Protein AF-A0A5B9DCB4-F1 (afdb_monomer)

Nearest PDB structures (foldseek):
  3cue-assembly4_U  TM=6.816E-01  e=1.653E-04  unclassified
  8glv-assembly1_BR  TM=5.368E-01  e=1.792E-02  Chlamydomonas reinhardtii
  7t3b-assembly1_C  TM=5.141E-01  e=1.904E-02  Homo sapiens
  7t3c-assembly1_C  TM=5.288E-01  e=3.719E-02  Homo sapiens
  4fuw-assembly1_A  TM=2.880E-01  e=2.263E-03  Saccharomyces cerevisiae S288C

Mean predicted aligned error: 11.58 Å

Structure (mmCIF, N/CA/C/O backbone):
data_AF-A0A5B9DCB4-F1
#
_entry.id   AF-A0A5B9DCB4-F1
#
loop_
_atom_site.group_PDB
_atom_site.id
_atom_site.type_symbol
_atom_site.label_atom_id
_atom_site.label_alt_id
_atom_site.label_comp_id
_atom_site.label_asym_id
_atom_site.label_entity_id
_atom_site.label_seq_id
_atom_site.pdbx_PDB_ins_code
_atom_site.Cartn_x
_atom_site.Cartn_y
_atom_site.Cartn_z
_atom_site.occupancy
_atom_site.B_iso_or_equiv
_atom_site.auth_seq_id
_atom_site.auth_comp_id
_atom_site.auth_asym_id
_atom_site.auth_atom_id
_atom_site.pdbx_PDB_model_num
ATOM 1 N N . MET A 1 1 ? -3.573 -10.395 36.302 1.00 51.88 1 MET A N 1
ATOM 2 C CA . MET A 1 1 ? -3.200 -8.964 36.377 1.00 51.88 1 MET A CA 1
ATOM 3 C C . MET A 1 1 ? -2.099 -8.582 35.374 1.00 51.88 1 MET A C 1
ATOM 5 O O . MET A 1 1 ? -2.406 -7.830 34.464 1.00 51.88 1 MET A O 1
ATOM 9 N N . ARG A 1 2 ? -0.884 -9.169 35.404 1.00 45.84 2 ARG A N 1
ATOM 10 C CA . ARG A 1 2 ? 0.190 -8.905 34.402 1.00 45.84 2 ARG A CA 1
ATOM 11 C C . ARG A 1 2 ? -0.219 -9.081 32.925 1.00 45.84 2 ARG A C 1
ATOM 13 O O . ARG A 1 2 ? 0.154 -8.262 32.100 1.00 45.84 2 ARG A O 1
ATOM 20 N N . LYS A 1 3 ? -1.011 -10.111 32.593 1.00 43.78 3 LYS A N 1
ATOM 21 C CA . LYS A 1 3 ? -1.509 -10.370 31.222 1.00 43.78 3 LYS A CA 1
ATOM 22 C C . LYS A 1 3 ? -2.483 -9.299 30.703 1.00 43.78 3 LYS A C 1
ATOM 24 O O . LYS A 1 3 ? -2.527 -9.065 29.504 1.00 43.78 3 LYS A O 1
ATOM 29 N N . ALA A 1 4 ? -3.252 -8.673 31.597 1.00 46.62 4 ALA A N 1
ATOM 30 C CA . ALA A 1 4 ? -4.198 -7.617 31.242 1.00 46.62 4 ALA A CA 1
ATOM 31 C C . ALA A 1 4 ? -3.454 -6.305 30.962 1.00 46.62 4 ALA A C 1
ATOM 33 O O . ALA A 1 4 ? -3.660 -5.722 29.912 1.00 46.62 4 ALA A O 1
ATOM 34 N N . ILE A 1 5 ? -2.489 -5.951 31.819 1.00 47.03 5 ILE A N 1
ATOM 35 C CA . ILE A 1 5 ? -1.619 -4.776 31.649 1.00 47.03 5 ILE A CA 1
ATOM 36 C C . ILE A 1 5 ? -0.765 -4.893 30.373 1.00 47.03 5 ILE A C 1
ATOM 38 O O . ILE A 1 5 ? -0.637 -3.932 29.627 1.00 47.03 5 ILE A O 1
ATOM 42 N N . LEU A 1 6 ? -0.221 -6.081 30.074 1.00 47.03 6 LEU A N 1
ATOM 43 C CA . LEU A 1 6 ? 0.500 -6.333 28.817 1.00 47.03 6 LEU A CA 1
ATOM 44 C C . LEU A 1 6 ? -0.401 -6.188 27.585 1.00 47.03 6 LEU A C 1
ATOM 46 O O . LEU A 1 6 ? 0.034 -5.608 26.598 1.00 47.03 6 LEU A O 1
ATOM 50 N N . ARG A 1 7 ? -1.649 -6.676 27.641 1.00 43.50 7 ARG A N 1
ATOM 51 C CA . ARG A 1 7 ? -2.623 -6.462 26.561 1.00 43.50 7 ARG A CA 1
ATOM 52 C C . ARG A 1 7 ? -2.954 -4.985 26.389 1.00 43.50 7 ARG A C 1
ATOM 54 O O . ARG A 1 7 ? -2.928 -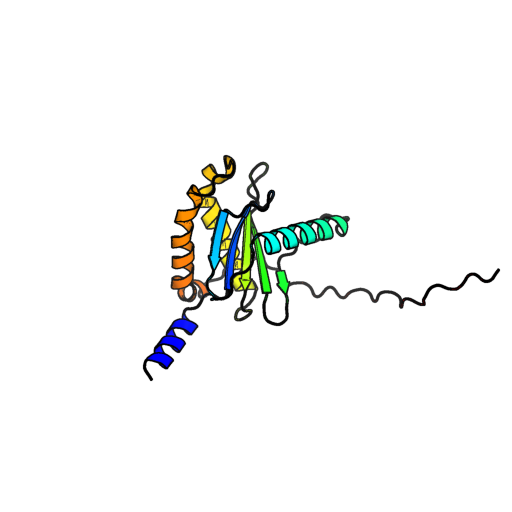4.525 25.262 1.00 43.50 7 ARG A O 1
ATOM 61 N N . GLU A 1 8 ? -3.178 -4.258 27.480 1.00 43.06 8 GLU A N 1
ATOM 62 C CA . GLU A 1 8 ? -3.496 -2.824 27.472 1.00 43.06 8 GLU A CA 1
ATOM 63 C C . GLU A 1 8 ? -2.356 -1.967 26.896 1.00 43.06 8 GLU A C 1
ATOM 65 O O . GLU A 1 8 ? -2.591 -1.056 26.104 1.00 43.06 8 GLU A O 1
ATOM 70 N N . ILE A 1 9 ? -1.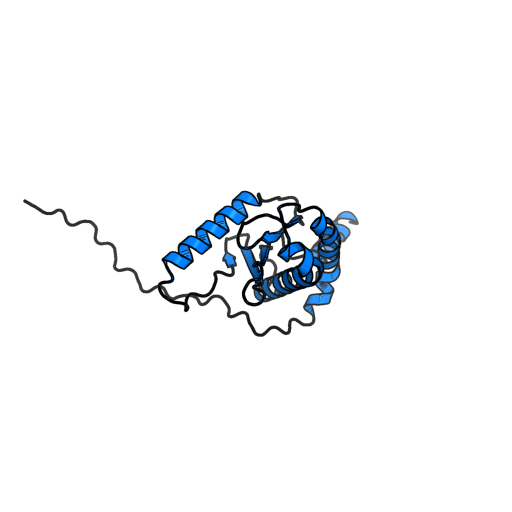104 -2.286 27.246 1.00 49.44 9 ILE A N 1
ATOM 71 C CA . ILE A 1 9 ? 0.091 -1.607 26.723 1.00 49.44 9 ILE A CA 1
ATOM 72 C C . ILE A 1 9 ? 0.317 -1.948 25.241 1.00 49.44 9 ILE A C 1
ATOM 74 O O . ILE A 1 9 ? 0.673 -1.064 24.464 1.00 49.44 9 ILE A O 1
ATOM 78 N N . LEU A 1 10 ? 0.071 -3.197 24.826 1.00 48.91 10 LEU A N 1
ATOM 79 C CA . LEU A 1 10 ? 0.171 -3.609 23.421 1.00 48.91 10 LEU A CA 1
ATOM 80 C C . LEU A 1 10 ? -0.937 -2.996 22.552 1.00 48.91 10 LEU A C 1
ATOM 82 O O . LEU A 1 10 ? -0.654 -2.580 21.433 1.00 48.91 10 LEU A O 1
ATOM 86 N N . THR A 1 11 ? -2.166 -2.873 23.064 1.00 50.28 11 THR A N 1
ATOM 87 C CA . THR A 1 11 ? -3.260 -2.187 22.355 1.00 50.28 11 THR A CA 1
ATOM 88 C C . THR A 1 11 ? -2.995 -0.696 22.200 1.00 50.28 11 THR A C 1
ATOM 90 O O . THR A 1 11 ? -3.348 -0.119 21.180 1.00 50.28 11 THR A O 1
ATOM 93 N N . LYS A 1 12 ? -2.312 -0.069 23.166 1.00 49.69 12 LYS A N 1
ATOM 94 C CA . LYS A 1 12 ? -1.994 1.362 23.098 1.00 49.69 12 LYS A CA 1
ATOM 95 C C . LYS A 1 12 ? -0.896 1.692 22.081 1.00 49.69 12 LYS A C 1
ATOM 97 O O . LYS A 1 12 ? -0.799 2.842 21.687 1.00 49.69 12 LYS A O 1
ATOM 102 N N . ASN A 1 13 ? -0.099 0.708 21.652 1.00 57.91 13 ASN A N 1
ATOM 103 C CA . ASN A 1 13 ? 0.968 0.840 20.648 1.00 57.91 13 ASN A CA 1
ATOM 104 C C . ASN A 1 13 ? 0.627 0.133 19.324 1.00 57.91 13 ASN A C 1
ATOM 106 O O . ASN A 1 13 ? 1.526 -0.205 18.555 1.00 57.91 13 ASN A O 1
ATOM 110 N N . SER A 1 14 ? -0.649 -0.165 19.069 1.00 73.69 14 SER A N 1
ATOM 111 C CA . SER A 1 14 ? -1.032 -0.885 17.858 1.00 73.69 14 SER A CA 1
ATOM 112 C C . SER A 1 14 ? -1.338 0.090 16.727 1.00 73.69 14 SER A C 1
ATOM 114 O O . SER A 1 14 ? -2.190 0.959 16.871 1.00 73.69 14 SER A O 1
ATOM 116 N N . ILE A 1 15 ? -0.663 -0.093 15.597 1.00 87.75 15 ILE A N 1
ATOM 117 C CA . ILE A 1 15 ? -0.962 0.572 14.327 1.00 87.75 15 ILE A CA 1
ATOM 118 C C . ILE A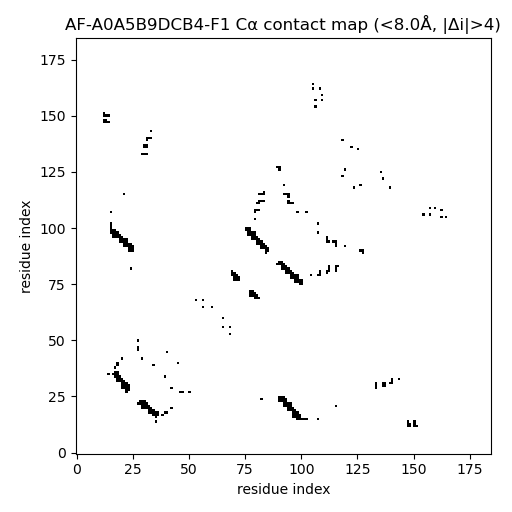 1 15 ? -2.451 0.369 13.939 1.00 87.75 15 ILE A C 1
ATOM 120 O O . ILE A 1 15 ? -3.002 -0.711 14.215 1.00 87.75 15 ILE A O 1
ATOM 124 N N . PRO A 1 16 ? -3.123 1.341 13.285 1.00 89.31 16 PRO A N 1
ATOM 125 C CA . PRO A 1 16 ? -4.562 1.260 12.984 1.00 89.31 16 PRO A CA 1
ATOM 126 C C . PRO A 1 16 ? -4.920 0.301 11.850 1.00 89.31 16 PRO A C 1
ATOM 128 O O . PRO A 1 16 ? -6.085 0.159 11.487 1.00 89.31 16 PRO A O 1
ATOM 131 N N . PHE A 1 17 ? -3.934 -0.389 11.289 1.00 92.31 17 PHE A N 1
ATOM 132 C CA . PHE A 1 17 ? -4.128 -1.311 10.184 1.00 92.31 17 PHE A CA 1
ATOM 133 C C . PHE A 1 17 ? -4.117 -2.765 10.664 1.00 92.31 17 PHE A C 1
ATOM 135 O O . PHE A 1 17 ? -3.344 -3.155 11.539 1.00 92.31 17 PHE A O 1
ATOM 142 N N . HIS A 1 18 ? -4.987 -3.575 10.073 1.00 92.06 18 HIS A N 1
ATOM 143 C CA . HIS A 1 18 ? -4.892 -5.029 10.031 1.00 92.06 18 HIS A CA 1
ATOM 144 C C . HIS A 1 18 ? -3.734 -5.476 9.146 1.00 92.06 18 HIS A C 1
ATOM 146 O O . HIS A 1 18 ? -2.987 -6.378 9.522 1.00 92.06 18 HIS A O 1
ATOM 152 N N . SER A 1 19 ? -3.568 -4.832 7.992 1.00 92.75 19 SER A N 1
ATOM 153 C CA . SER A 1 19 ? -2.491 -5.123 7.054 1.00 92.75 19 SER A CA 1
ATOM 154 C C . SER A 1 19 ? -2.185 -3.937 6.144 1.00 92.75 19 SER A C 1
ATOM 156 O O . SER A 1 19 ? -3.036 -3.072 5.930 1.00 92.75 19 SER A O 1
ATOM 158 N N . ILE A 1 20 ? -0.952 -3.897 5.639 1.00 94.25 20 ILE A N 1
ATOM 159 C CA . ILE A 1 20 ? -0.478 -2.938 4.637 1.00 94.25 20 ILE A CA 1
ATOM 160 C C . ILE A 1 20 ? 0.173 -3.710 3.490 1.00 94.25 20 ILE A C 1
ATOM 162 O O . ILE A 1 20 ? 0.942 -4.640 3.737 1.00 94.25 20 ILE A O 1
ATOM 166 N N . TYR A 1 21 ? -0.102 -3.297 2.255 1.00 94.12 21 TYR A N 1
ATOM 167 C CA . TYR A 1 21 ? 0.442 -3.867 1.025 1.00 94.12 21 TYR A CA 1
ATOM 168 C C . TYR A 1 21 ? 1.033 -2.758 0.157 1.00 94.12 21 TYR A C 1
ATOM 170 O O . TYR A 1 21 ? 0.389 -1.735 -0.069 1.00 94.12 21 TYR A O 1
ATOM 178 N N . LEU A 1 22 ? 2.235 -2.983 -0.364 1.00 94.31 22 LEU A N 1
ATOM 179 C CA . LEU A 1 22 ? 2.869 -2.167 -1.394 1.00 94.31 22 LEU A CA 1
ATOM 180 C C . LEU A 1 22 ? 2.865 -2.949 -2.700 1.00 94.31 22 LEU A C 1
ATOM 182 O O . LEU A 1 22 ? 3.357 -4.076 -2.768 1.00 94.31 22 LEU A O 1
ATOM 186 N N . ILE A 1 23 ? 2.263 -2.349 -3.718 1.00 92.62 23 ILE A N 1
ATOM 187 C CA . ILE A 1 23 ? 1.858 -3.022 -4.944 1.00 92.62 23 ILE A CA 1
ATOM 188 C C . ILE A 1 23 ? 2.280 -2.160 -6.139 1.00 92.62 23 ILE A C 1
ATOM 190 O O . ILE A 1 23 ? 2.200 -0.928 -6.107 1.00 92.62 23 ILE A O 1
ATOM 194 N N . ASP A 1 24 ? 2.701 -2.818 -7.212 1.00 89.69 24 ASP A N 1
ATOM 195 C CA . ASP A 1 24 ? 2.859 -2.220 -8.531 1.00 89.69 24 ASP A CA 1
ATOM 196 C C . ASP A 1 24 ? 1.500 -1.706 -9.037 1.00 89.69 24 ASP A C 1
ATOM 198 O O . ASP A 1 24 ? 0.562 -2.478 -9.261 1.00 89.69 24 ASP A O 1
ATOM 202 N N . GLY A 1 25 ? 1.382 -0.391 -9.212 1.00 84.19 25 GLY A N 1
ATOM 203 C CA . GLY A 1 25 ? 0.118 0.271 -9.525 1.00 84.19 25 GLY A CA 1
ATOM 204 C C . GLY A 1 25 ? -0.431 -0.007 -10.927 1.00 84.19 25 GLY A C 1
ATOM 205 O O . GLY A 1 25 ? -1.560 0.404 -11.193 1.00 84.19 25 GLY A O 1
ATOM 206 N N . GLU A 1 26 ? 0.333 -0.668 -11.803 1.00 83.56 26 GLU A N 1
ATOM 207 C CA . GLU A 1 26 ? -0.062 -1.025 -13.174 1.00 83.56 26 GLU A CA 1
ATOM 208 C C . GLU A 1 26 ? -0.369 -2.525 -13.284 1.00 83.56 26 GLU A C 1
ATOM 210 O O . GLU A 1 26 ? -1.425 -2.951 -13.762 1.00 83.56 26 GLU A O 1
ATOM 215 N N . THR A 1 27 ? 0.560 -3.356 -12.813 1.00 85.69 27 THR A N 1
ATOM 216 C CA . THR A 1 27 ? 0.486 -4.814 -12.953 1.00 85.69 27 THR A CA 1
ATOM 217 C C . THR A 1 27 ? -0.255 -5.479 -11.800 1.00 85.69 27 THR A C 1
ATOM 219 O O . THR A 1 27 ? -0.782 -6.580 -11.980 1.00 85.69 27 THR A O 1
ATOM 222 N N . GLY A 1 28 ? -0.377 -4.819 -10.646 1.00 86.12 28 GLY A N 1
ATOM 223 C CA . GLY A 1 28 ? -0.952 -5.394 -9.429 1.00 86.12 28 GLY A CA 1
ATOM 224 C C . GLY A 1 28 ? -0.032 -6.392 -8.723 1.00 86.12 28 GLY A C 1
ATOM 225 O O . GLY A 1 28 ? -0.495 -7.102 -7.836 1.00 86.12 28 GLY A O 1
ATOM 226 N N . VAL A 1 29 ? 1.243 -6.483 -9.114 1.00 89.88 29 VAL A N 1
ATOM 227 C CA . VAL A 1 29 ? 2.223 -7.342 -8.439 1.00 89.88 29 VAL A CA 1
ATOM 228 C C . VAL A 1 29 ? 2.513 -6.791 -7.047 1.00 89.88 29 VAL A C 1
ATOM 230 O O . VAL A 1 29 ? 2.833 -5.617 -6.889 1.00 89.88 29 VAL A O 1
ATOM 233 N N . GLU A 1 30 ? 2.418 -7.645 -6.034 1.00 92.31 30 GLU A N 1
ATOM 234 C CA . GLU A 1 30 ? 2.820 -7.312 -4.671 1.00 92.31 30 GLU A CA 1
ATOM 235 C C . GLU A 1 30 ? 4.347 -7.215 -4.571 1.00 92.31 30 GLU A C 1
ATOM 237 O O . GLU A 1 30 ? 5.059 -8.151 -4.931 1.00 92.31 30 GLU A O 1
ATOM 242 N N . TYR A 1 31 ? 4.856 -6.100 -4.049 1.00 93.88 31 TYR A N 1
ATOM 243 C CA . TYR A 1 31 ? 6.274 -5.952 -3.723 1.00 93.88 31 TYR A CA 1
ATOM 244 C C . TYR A 1 31 ? 6.576 -6.408 -2.297 1.00 93.88 31 TYR A C 1
ATOM 246 O O . TYR A 1 31 ? 7.537 -7.141 -2.068 1.00 93.88 31 TYR A O 1
ATOM 254 N N . VAL A 1 32 ? 5.769 -5.958 -1.333 1.00 94.44 32 VAL A N 1
ATOM 255 C CA . VAL A 1 32 ? 5.906 -6.308 0.084 1.00 94.44 32 VAL A CA 1
ATOM 256 C C . VAL A 1 32 ? 4.586 -6.072 0.812 1.00 94.44 32 VAL A C 1
ATOM 258 O O . VAL A 1 32 ? 3.843 -5.144 0.488 1.00 94.44 32 VAL A O 1
ATOM 261 N N . SER A 1 33 ? 4.314 -6.869 1.840 1.00 92.94 33 SER A N 1
ATOM 262 C CA . SER A 1 33 ? 3.206 -6.631 2.760 1.00 92.94 33 SER A CA 1
ATOM 263 C C . SER A 1 33 ? 3.558 -6.948 4.202 1.00 92.94 33 SER A C 1
A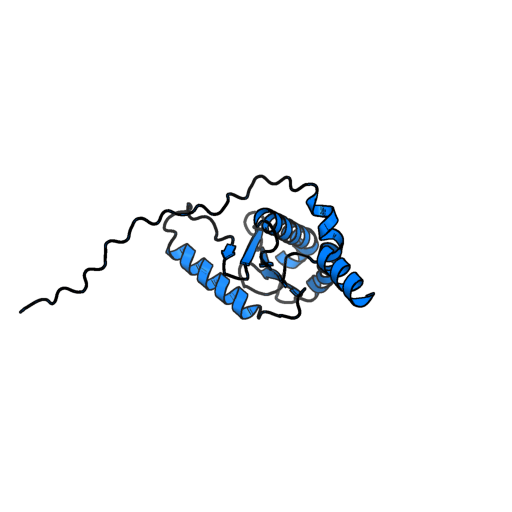TOM 265 O O . SER A 1 33 ? 4.544 -7.622 4.516 1.00 92.94 33 SER A O 1
ATOM 267 N N . LYS A 1 34 ? 2.723 -6.431 5.101 1.00 92.00 34 LYS A N 1
ATOM 268 C CA . LYS A 1 34 ? 2.775 -6.711 6.529 1.00 92.00 34 LYS A CA 1
ATOM 269 C C . LYS A 1 34 ? 1.364 -6.925 7.046 1.00 92.00 34 LYS A C 1
ATOM 271 O O . LYS A 1 34 ? 0.514 -6.050 6.921 1.00 92.00 34 LYS A O 1
ATOM 276 N N . ASN A 1 35 ? 1.144 -8.073 7.680 1.00 91.44 35 ASN A N 1
ATOM 277 C CA . ASN A 1 35 ? -0.050 -8.337 8.473 1.00 91.44 35 ASN A CA 1
ATOM 278 C C . ASN A 1 35 ? 0.258 -8.015 9.943 1.00 91.44 35 ASN A C 1
ATOM 280 O O . ASN A 1 35 ? 1.209 -8.546 10.518 1.00 91.44 35 AS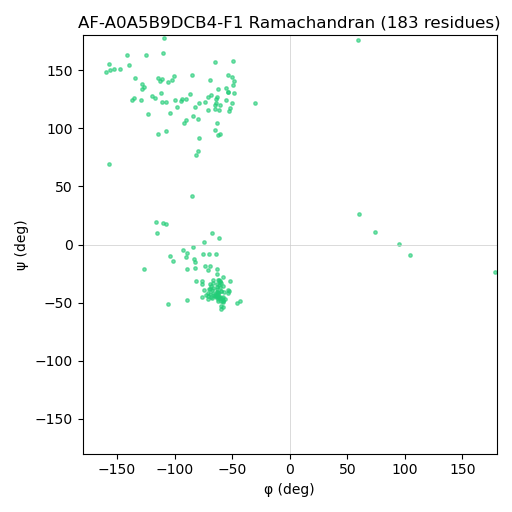N A O 1
ATOM 284 N N . TYR A 1 36 ? -0.536 -7.125 10.531 1.00 88.50 36 TYR A N 1
ATOM 285 C CA . TYR A 1 36 ? -0.462 -6.705 11.933 1.00 88.50 36 TYR A CA 1
ATOM 286 C C . TYR A 1 36 ? -1.530 -7.378 12.805 1.00 88.50 36 TYR A C 1
ATOM 288 O O . TYR A 1 36 ? -1.443 -7.334 14.033 1.00 88.50 36 TYR A O 1
ATOM 296 N N . SER A 1 37 ? -2.542 -7.992 12.186 1.00 84.81 37 SER A N 1
ATOM 297 C CA . SER A 1 37 ? -3.538 -8.834 12.852 1.00 84.81 37 SER A CA 1
ATOM 298 C C . SER A 1 37 ? -3.386 -10.309 12.486 1.00 84.81 37 SER A C 1
ATOM 300 O O . SER A 1 37 ? -2.758 -10.645 11.488 1.00 84.81 37 SER A O 1
ATOM 302 N N . GLU A 1 38 ? -4.020 -11.185 13.271 1.00 77.31 38 GLU A N 1
ATOM 303 C CA . GLU A 1 38 ? -4.111 -12.626 12.973 1.00 77.31 38 GLU A CA 1
ATOM 304 C C . GLU A 1 38 ? -4.877 -12.904 11.668 1.00 77.31 38 GLU A C 1
ATOM 306 O O . GLU A 1 38 ? -4.638 -13.912 11.005 1.00 77.31 38 GLU A O 1
ATOM 311 N N . ASN A 1 39 ? -5.759 -11.983 11.267 1.00 73.06 39 ASN A N 1
ATOM 312 C CA . ASN A 1 39 ? -6.443 -12.042 9.984 1.00 73.06 39 ASN A CA 1
ATOM 313 C C . ASN A 1 39 ? -5.467 -11.671 8.865 1.00 73.06 39 ASN A C 1
ATOM 315 O O . ASN A 1 39 ? -4.913 -10.569 8.863 1.00 73.06 39 ASN A O 1
ATOM 319 N N . SER A 1 40 ? -5.299 -12.585 7.911 1.00 72.38 40 SER A N 1
ATOM 320 C CA . SER A 1 40 ? -4.616 -12.328 6.646 1.00 72.38 40 SER A CA 1
ATOM 321 C C . SER A 1 40 ? -5.651 -12.232 5.531 1.00 72.38 40 SER A C 1
ATOM 323 O O . SER A 1 40 ? -6.626 -12.984 5.505 1.00 72.38 40 SER A O 1
ATOM 325 N N . TYR A 1 41 ? -5.444 -11.282 4.625 1.00 80.12 41 TYR A N 1
ATOM 326 C CA . TYR A 1 41 ? -6.291 -11.089 3.454 1.00 80.12 41 TYR A CA 1
ATOM 327 C C . TYR A 1 41 ? -5.492 -11.427 2.194 1.00 80.12 41 TYR A C 1
ATOM 329 O O . TYR A 1 41 ? -4.303 -11.111 2.114 1.00 80.12 41 TYR A O 1
ATOM 337 N N . ASP A 1 42 ? -6.144 -12.073 1.226 1.00 82.19 42 ASP A N 1
ATOM 338 C CA . ASP A 1 42 ? -5.520 -12.477 -0.035 1.00 82.19 42 ASP A CA 1
ATOM 339 C C . ASP A 1 42 ? -5.245 -11.250 -0.916 1.00 82.19 42 ASP A C 1
ATOM 341 O O . ASP A 1 42 ? -6.164 -10.562 -1.372 1.00 82.19 42 ASP A O 1
ATOM 345 N N . VAL A 1 43 ? -3.964 -10.993 -1.176 1.00 78.94 43 VAL A N 1
ATOM 346 C CA . VAL A 1 43 ? -3.506 -9.870 -1.999 1.00 78.94 43 VAL A CA 1
ATOM 347 C C . VAL A 1 43 ? -4.048 -9.929 -3.430 1.00 78.94 43 VAL A C 1
ATOM 349 O O . VAL A 1 43 ? -4.327 -8.885 -4.019 1.00 78.94 43 VAL A O 1
ATOM 352 N N . ASN A 1 44 ? -4.284 -11.122 -3.989 1.00 83.75 44 ASN A N 1
ATOM 353 C CA . ASN A 1 44 ? -4.850 -11.276 -5.332 1.00 83.75 44 ASN A CA 1
ATOM 354 C C . ASN A 1 44 ? -6.313 -10.821 -5.378 1.00 83.75 44 ASN A C 1
ATOM 356 O O . ASN A 1 44 ? -6.757 -10.222 -6.357 1.00 83.75 44 ASN A O 1
ATOM 360 N N . VAL A 1 45 ? -7.064 -11.064 -4.298 1.00 85.50 45 VAL A N 1
ATOM 361 C CA . VAL A 1 45 ? -8.448 -10.586 -4.167 1.00 85.50 45 VAL A CA 1
ATOM 362 C C . VAL A 1 45 ? -8.467 -9.067 -4.032 1.00 85.50 45 VAL A C 1
ATOM 364 O O . VAL A 1 45 ? -9.244 -8.401 -4.714 1.00 85.50 45 VAL A O 1
ATOM 367 N N . ILE A 1 46 ? -7.582 -8.514 -3.200 1.00 80.62 46 ILE A N 1
ATOM 368 C CA . ILE A 1 46 ? -7.453 -7.067 -2.988 1.00 80.62 46 ILE A CA 1
ATOM 369 C C . ILE A 1 46 ? -7.104 -6.361 -4.304 1.00 80.62 46 ILE A C 1
ATOM 371 O O . ILE A 1 46 ? -7.809 -5.449 -4.734 1.00 80.62 46 ILE A O 1
ATOM 375 N N . THR A 1 47 ? -6.049 -6.810 -4.982 1.00 78.44 47 THR A N 1
ATOM 376 C CA . THR A 1 47 ? -5.601 -6.251 -6.268 1.00 78.44 47 THR A CA 1
ATOM 377 C C . THR A 1 47 ? -6.655 -6.408 -7.362 1.00 78.44 47 THR A C 1
ATOM 379 O O . THR A 1 47 ? -6.905 -5.460 -8.108 1.00 78.44 47 THR A O 1
ATOM 382 N N . GLY A 1 48 ? -7.321 -7.565 -7.438 1.00 83.25 48 GLY A N 1
ATOM 383 C CA . GLY A 1 48 ? -8.421 -7.809 -8.369 1.00 83.25 48 GLY A CA 1
ATOM 384 C C . GLY A 1 48 ? -9.603 -6.865 -8.140 1.00 83.25 48 GLY A C 1
ATOM 385 O O . GLY A 1 48 ? -10.104 -6.265 -9.093 1.00 83.25 48 GLY A O 1
ATOM 386 N N . MET A 1 49 ? -9.999 -6.669 -6.879 1.00 84.75 49 MET A N 1
ATOM 387 C CA . MET A 1 49 ? -11.023 -5.695 -6.494 1.00 84.75 49 MET A CA 1
ATOM 388 C C . MET A 1 49 ? -10.624 -4.280 -6.928 1.00 84.75 49 MET A C 1
ATOM 390 O O . MET A 1 49 ? -11.436 -3.583 -7.534 1.00 84.75 49 MET A O 1
ATOM 394 N N . PHE A 1 50 ? -9.380 -3.863 -6.679 1.00 76.62 50 PHE A N 1
ATOM 395 C CA . PHE A 1 50 ? -8.910 -2.534 -7.075 1.00 76.62 50 PHE A CA 1
ATOM 396 C C . PHE A 1 50 ? -8.923 -2.320 -8.578 1.00 76.62 50 PHE A C 1
ATOM 398 O O . PHE A 1 50 ? -9.445 -1.307 -9.032 1.00 76.62 50 PHE A O 1
ATOM 405 N N . LYS A 1 51 ? -8.416 -3.279 -9.357 1.00 78.31 51 LYS A N 1
ATOM 406 C CA . LYS A 1 51 ? -8.456 -3.187 -10.820 1.00 78.31 51 LYS A CA 1
ATOM 407 C C . LYS A 1 51 ? -9.888 -3.089 -11.336 1.00 78.31 51 LYS A C 1
ATOM 409 O O . LYS A 1 51 ? -10.155 -2.307 -12.248 1.00 78.31 51 LYS A O 1
ATOM 414 N N . ALA A 1 52 ? -10.813 -3.849 -10.749 1.00 82.19 52 ALA A N 1
ATOM 415 C CA . ALA A 1 52 ? -12.225 -3.779 -11.107 1.00 82.19 52 ALA A CA 1
ATOM 416 C C . ALA A 1 52 ? -12.837 -2.411 -10.762 1.00 82.19 52 ALA A C 1
ATOM 418 O O . ALA A 1 52 ? -13.526 -1.832 -11.600 1.00 82.19 52 ALA A O 1
ATOM 419 N N . LEU A 1 53 ? -12.550 -1.871 -9.573 1.00 77.62 53 LEU A N 1
ATOM 420 C CA . LEU A 1 53 ? -13.016 -0.550 -9.141 1.00 77.62 53 LEU A CA 1
ATOM 421 C C . LEU A 1 53 ? -12.437 0.578 -9.999 1.00 77.62 53 LEU A C 1
ATOM 423 O O . LEU A 1 53 ? -13.178 1.450 -10.436 1.00 77.62 53 LEU A O 1
ATOM 427 N N . GLU A 1 54 ? -11.140 0.545 -10.287 1.00 74.19 54 GLU A N 1
ATOM 428 C CA . GLU A 1 54 ? -10.478 1.521 -11.152 1.00 74.19 54 GLU A CA 1
ATOM 429 C C . GLU A 1 54 ? -11.044 1.472 -12.572 1.00 74.19 54 GLU A C 1
ATOM 431 O O . GLU A 1 54 ? -11.404 2.504 -13.135 1.00 74.19 54 GLU A O 1
ATOM 436 N N . THR A 1 55 ? -11.220 0.268 -13.122 1.00 76.81 55 THR A N 1
ATOM 437 C CA . THR A 1 55 ? -11.873 0.082 -14.421 1.00 76.81 55 THR A CA 1
ATOM 438 C C . THR A 1 55 ? -13.278 0.669 -14.397 1.00 76.81 55 THR A C 1
ATOM 440 O O . THR A 1 55 ? -13.629 1.445 -15.281 1.00 76.81 55 THR A O 1
ATOM 443 N N . PHE A 1 56 ? -14.073 0.343 -13.380 1.00 75.62 56 PHE A N 1
ATOM 444 C CA . PHE A 1 56 ? -15.430 0.854 -13.229 1.00 75.62 56 PHE A CA 1
ATOM 445 C C . PHE A 1 56 ? -15.468 2.385 -13.169 1.00 75.62 56 PHE A C 1
ATOM 447 O O . PHE A 1 56 ? -16.256 3.008 -13.876 1.00 75.62 56 PHE A O 1
ATOM 454 N N . ILE A 1 57 ? -14.579 3.003 -12.394 1.00 70.06 57 ILE A N 1
ATOM 455 C CA . ILE A 1 57 ? -14.500 4.461 -12.271 1.00 70.06 57 ILE A CA 1
ATOM 456 C C . ILE A 1 57 ? -14.084 5.094 -13.580 1.00 70.06 57 ILE A C 1
ATOM 458 O O . ILE A 1 57 ? -14.728 6.047 -13.990 1.00 70.06 57 ILE A O 1
ATOM 462 N N . ASN A 1 58 ? -13.095 4.540 -14.276 1.00 69.00 58 ASN A N 1
ATOM 463 C CA . ASN A 1 58 ? -12.689 5.034 -15.589 1.00 69.00 58 ASN A CA 1
ATOM 464 C C . ASN A 1 58 ? -13.829 4.940 -16.619 1.00 69.00 58 ASN A C 1
ATOM 466 O O . ASN A 1 58 ? -13.918 5.779 -17.508 1.00 69.00 58 ASN A O 1
ATOM 470 N N . HIS A 1 59 ? -14.733 3.961 -16.488 1.00 70.62 59 HIS A N 1
ATOM 471 C CA . HIS A 1 59 ? -15.931 3.865 -17.331 1.00 70.62 59 HIS A CA 1
ATOM 472 C C . HIS A 1 59 ? -17.027 4.866 -16.939 1.00 70.62 59 HIS A C 1
ATOM 474 O O . HIS A 1 59 ? -17.771 5.328 -17.803 1.00 70.62 59 HIS A O 1
ATOM 480 N N . LEU A 1 60 ? -17.163 5.186 -15.649 1.00 66.12 60 LEU A N 1
ATOM 481 C CA . LEU A 1 60 ? -18.093 6.216 -15.172 1.00 66.12 60 LEU A CA 1
ATOM 482 C C . LEU A 1 60 ? -17.574 7.632 -15.439 1.00 66.12 60 LEU A C 1
ATOM 484 O O . LEU A 1 60 ? -18.355 8.563 -15.650 1.00 66.12 60 LEU A O 1
ATOM 488 N N . ALA A 1 61 ? -16.256 7.790 -15.416 1.00 57.50 61 ALA A N 1
ATOM 489 C CA . ALA A 1 61 ? -15.562 9.046 -15.547 1.00 57.50 61 ALA A CA 1
ATOM 490 C C . ALA A 1 61 ? -15.439 9.448 -17.014 1.00 57.50 61 ALA A C 1
ATOM 492 O O . ALA A 1 61 ? -14.372 9.416 -17.611 1.00 57.50 61 ALA A O 1
ATOM 493 N N . TYR A 1 62 ? -16.536 9.942 -17.586 1.00 51.03 62 TYR A N 1
ATOM 494 C CA . TYR A 1 62 ? -16.517 10.663 -18.866 1.00 51.03 62 TYR A CA 1
ATOM 495 C C . TYR A 1 62 ? -15.800 12.033 -18.784 1.00 51.03 62 TYR A C 1
ATOM 497 O O . TYR A 1 62 ? -15.899 12.842 -19.705 1.00 51.03 62 TYR A O 1
ATOM 505 N N . SER A 1 63 ? -15.118 12.342 -17.674 1.00 48.78 63 SER A N 1
ATOM 506 C CA . SER A 1 63 ? -14.350 13.575 -17.488 1.00 48.78 63 SER A CA 1
ATOM 507 C C . SER A 1 63 ? -13.253 13.396 -16.438 1.00 48.78 63 SER A C 1
ATOM 509 O O . SER A 1 63 ? -13.472 12.697 -15.448 1.00 48.78 63 SER A O 1
ATOM 511 N N . ASP A 1 64 ? -12.156 14.141 -16.579 1.00 51.97 64 ASP A N 1
ATOM 512 C CA . ASP A 1 64 ? -11.016 14.221 -15.642 1.00 51.97 64 ASP A CA 1
ATOM 513 C C . ASP A 1 64 ? -11.379 14.739 -14.228 1.00 51.97 64 ASP A C 1
ATOM 515 O O . ASP A 1 64 ? -10.505 14.995 -13.405 1.00 51.97 64 ASP A O 1
ATOM 519 N N . LYS A 1 65 ? -12.672 14.960 -13.943 1.00 47.56 65 LYS A N 1
ATOM 520 C CA . LYS A 1 65 ? -13.181 15.478 -12.664 1.00 47.56 65 LYS A CA 1
ATOM 521 C C . LYS A 1 65 ? -13.519 14.403 -11.638 1.00 47.56 65 LYS A C 1
ATOM 523 O O . LYS A 1 65 ? -13.819 14.760 -10.500 1.00 47.56 65 LYS A O 1
ATOM 528 N N . TYR A 1 66 ? -13.543 13.128 -12.017 1.00 49.78 66 TYR A N 1
ATOM 529 C CA . TYR A 1 66 ? -13.769 12.073 -11.037 1.00 49.78 66 TYR A CA 1
ATOM 530 C C . TYR A 1 66 ? -12.463 11.819 -10.300 1.00 49.78 66 TYR A C 1
ATOM 532 O O . TYR A 1 66 ? -11.497 11.311 -10.866 1.00 49.78 66 TYR A O 1
ATOM 540 N N . GLU A 1 67 ? -12.454 12.253 -9.041 1.00 56.19 67 GLU A N 1
ATOM 541 C CA . GLU A 1 67 ? -11.390 11.983 -8.087 1.00 56.19 67 GLU A CA 1
ATOM 542 C C . GLU A 1 67 ? -11.078 10.486 -8.096 1.00 56.19 67 GLU A C 1
ATOM 544 O O . GLU A 1 67 ? -11.977 9.639 -8.154 1.00 56.19 67 GLU A O 1
ATOM 549 N N . HIS A 1 68 ? -9.785 10.160 -8.063 1.00 64.88 68 HIS A N 1
ATOM 550 C CA . HIS A 1 68 ? -9.341 8.803 -7.797 1.00 64.88 68 HIS A CA 1
ATOM 551 C C . HIS A 1 68 ? -10.097 8.309 -6.563 1.00 64.88 68 HIS A C 1
ATOM 553 O O . HIS A 1 68 ? -10.149 9.019 -5.558 1.00 64.88 68 HIS A O 1
ATOM 559 N N . LEU A 1 69 ? -10.694 7.112 -6.627 1.00 71.19 69 LEU A N 1
ATOM 560 C CA . LEU A 1 69 ? -11.179 6.457 -5.411 1.00 71.19 69 LEU A CA 1
ATOM 561 C C . LEU A 1 69 ? -10.010 6.536 -4.414 1.00 71.19 69 LEU A C 1
ATOM 563 O O . LEU A 1 69 ? -8.870 6.376 -4.836 1.00 71.19 69 LEU A O 1
ATOM 567 N N . GLN A 1 70 ? -10.267 6.777 -3.136 1.00 78.19 70 GLN A N 1
ATOM 568 C CA . GLN A 1 70 ? -9.224 6.775 -2.096 1.00 78.19 70 GLN A CA 1
ATOM 569 C C . GLN A 1 70 ? -9.554 5.851 -0.919 1.00 78.19 70 GLN A C 1
ATOM 571 O O . GLN A 1 70 ? -8.656 5.369 -0.228 1.00 78.19 70 GLN A O 1
ATOM 576 N N . GLU A 1 71 ? -10.834 5.525 -0.731 1.00 85.75 71 GLU A N 1
ATOM 577 C CA . GLU A 1 71 ? -11.272 4.614 0.314 1.00 85.75 71 GLU A CA 1
ATOM 578 C C . GLU A 1 71 ? -12.506 3.793 -0.088 1.00 85.75 71 GLU A C 1
ATOM 580 O O . GLU A 1 71 ? -13.367 4.234 -0.851 1.00 85.75 71 GLU A O 1
ATOM 585 N N . VAL A 1 72 ? -12.610 2.592 0.486 1.00 85.88 72 VAL A N 1
ATOM 586 C CA . VAL A 1 72 ? -13.815 1.756 0.478 1.00 85.88 72 VAL A CA 1
ATOM 587 C C . VAL A 1 72 ? -14.190 1.465 1.929 1.00 85.88 72 VAL A C 1
ATOM 589 O O . VAL A 1 72 ? -13.469 0.772 2.650 1.00 85.88 72 VAL A O 1
ATOM 592 N N . ASN A 1 73 ? -15.319 2.013 2.376 1.00 87.25 73 ASN A N 1
ATOM 593 C CA . ASN A 1 73 ? -15.801 1.858 3.747 1.00 87.25 73 ASN A CA 1
ATOM 594 C C . ASN A 1 73 ? -16.784 0.685 3.864 1.00 87.25 73 ASN A C 1
ATOM 596 O O . ASN A 1 73 ? -17.827 0.668 3.212 1.00 87.25 73 ASN A O 1
ATOM 600 N N . PHE A 1 74 ? -16.489 -0.244 4.770 1.00 85.31 74 PHE A N 1
ATOM 601 C CA . PHE A 1 74 ? -17.413 -1.276 5.243 1.00 85.31 74 PHE A CA 1
ATOM 602 C C . PHE A 1 74 ? -17.818 -0.964 6.690 1.00 85.31 74 PHE A C 1
ATOM 604 O O . PHE A 1 74 ? -17.344 0.014 7.275 1.00 85.31 74 PHE A O 1
ATOM 611 N N . ASN A 1 75 ? -18.695 -1.772 7.295 1.00 80.25 75 ASN A N 1
ATOM 612 C CA . ASN A 1 75 ? -19.128 -1.537 8.678 1.00 80.25 75 ASN A CA 1
ATOM 613 C C . ASN A 1 75 ? -17.947 -1.564 9.660 1.00 80.25 75 ASN A C 1
ATOM 615 O O . ASN A 1 75 ? -17.706 -0.568 10.343 1.00 80.25 75 ASN A O 1
ATOM 619 N N . GLU A 1 76 ? -17.186 -2.658 9.672 1.00 83.69 76 GLU A N 1
ATOM 620 C CA . GLU A 1 76 ? -16.134 -2.917 10.671 1.00 83.69 76 GLU A CA 1
ATOM 621 C C . GLU A 1 76 ? -14.710 -2.697 10.149 1.00 83.69 76 GLU A C 1
ATOM 623 O O . GLU A 1 76 ? -13.768 -2.697 10.927 1.00 83.69 76 GLU A O 1
ATOM 628 N N . LEU A 1 77 ? -14.539 -2.495 8.841 1.00 88.50 77 LEU A N 1
ATOM 629 C CA . LEU A 1 77 ? -13.227 -2.295 8.228 1.00 88.50 77 LEU A CA 1
ATOM 630 C C . LEU A 1 77 ? -13.281 -1.215 7.153 1.00 88.50 77 LEU A C 1
ATOM 632 O O . LEU A 1 77 ? -14.330 -0.957 6.554 1.00 88.50 77 LEU A O 1
ATOM 636 N N . ARG A 1 78 ? -12.143 -0.577 6.907 1.00 90.94 78 ARG A N 1
ATOM 637 C CA . ARG A 1 78 ? -11.968 0.387 5.818 1.00 90.94 78 ARG A CA 1
ATOM 638 C C . ARG A 1 78 ? -10.770 -0.036 4.996 1.00 90.94 78 ARG A C 1
ATOM 640 O O . ARG A 1 78 ? -9.735 -0.385 5.548 1.00 90.94 78 ARG A O 1
ATOM 647 N N . ILE A 1 79 ? -10.902 0.002 3.683 1.00 90.44 79 ILE A N 1
ATOM 648 C CA . ILE A 1 79 ? -9.761 -0.139 2.786 1.00 90.44 79 ILE A CA 1
ATOM 649 C C . ILE A 1 79 ? -9.354 1.273 2.383 1.00 90.44 79 ILE A C 1
ATOM 651 O O . ILE A 1 79 ? -10.159 1.992 1.799 1.00 90.44 79 ILE A O 1
ATOM 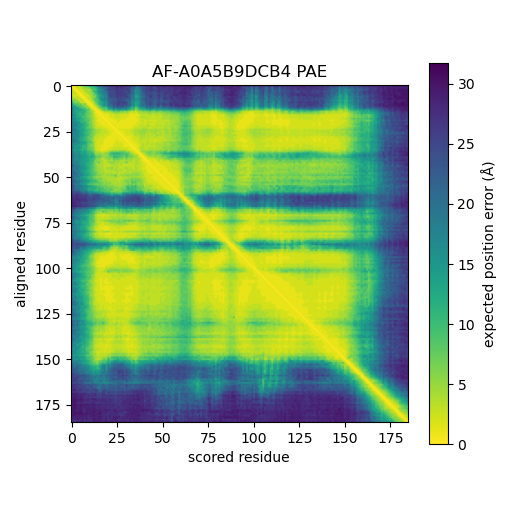655 N N . VAL A 1 80 ? -8.135 1.662 2.733 1.00 91.56 80 VAL A N 1
ATOM 656 C CA . VAL A 1 80 ? -7.538 2.981 2.483 1.00 91.56 80 VAL A CA 1
ATOM 657 C C . VAL A 1 80 ? -6.385 2.794 1.520 1.00 91.56 80 VAL A C 1
ATOM 659 O O . VAL A 1 80 ? -5.686 1.780 1.596 1.00 91.56 80 VAL A O 1
ATOM 662 N N . TYR A 1 81 ? -6.166 3.734 0.612 1.00 88.19 81 TYR A N 1
ATOM 663 C CA . TYR A 1 81 ? -5.051 3.610 -0.311 1.00 88.19 81 TYR A CA 1
ATOM 664 C C . TYR A 1 81 ? -4.534 4.941 -0.807 1.00 88.19 81 TYR A C 1
ATOM 666 O O . TYR A 1 81 ? -5.247 5.933 -0.941 1.00 88.19 81 TYR A O 1
ATOM 674 N N . GLU A 1 82 ? -3.246 4.900 -1.103 1.00 90.38 82 GLU A N 1
ATOM 675 C CA . GLU A 1 82 ? -2.461 6.024 -1.559 1.00 90.38 82 GLU A CA 1
ATOM 676 C C . GLU A 1 82 ? -1.716 5.618 -2.816 1.00 90.38 82 GLU A C 1
ATOM 678 O O . GLU A 1 82 ? 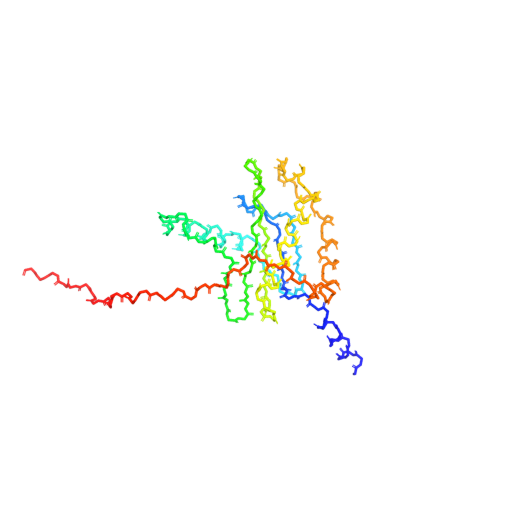-0.978 4.625 -2.839 1.00 90.38 82 GLU A O 1
ATOM 683 N N . ARG A 1 83 ? -1.929 6.396 -3.875 1.00 86.94 83 ARG A N 1
ATOM 684 C CA . ARG A 1 83 ? -1.223 6.222 -5.137 1.00 86.94 83 ARG A CA 1
ATOM 685 C C . ARG A 1 83 ? -0.091 7.231 -5.200 1.00 86.94 83 ARG A C 1
ATOM 687 O O . ARG A 1 83 ? -0.313 8.438 -5.123 1.00 86.94 83 ARG A O 1
ATOM 694 N N . TYR A 1 84 ? 1.119 6.734 -5.403 1.00 88.75 84 TYR A N 1
ATOM 695 C CA . TYR A 1 84 ? 2.260 7.573 -5.723 1.00 88.75 84 TYR A CA 1
ATOM 696 C C . TYR A 1 84 ? 2.567 7.448 -7.210 1.00 88.75 84 TYR A C 1
ATOM 698 O O . TYR A 1 84 ? 2.961 6.387 -7.695 1.00 88.75 84 TYR A O 1
ATOM 706 N N . ASN A 1 85 ? 2.361 8.551 -7.928 1.00 83.69 85 ASN A N 1
ATOM 707 C CA . ASN A 1 85 ? 2.666 8.678 -9.346 1.00 83.69 85 ASN A CA 1
ATOM 708 C C . ASN A 1 85 ? 3.899 9.572 -9.504 1.00 83.69 85 ASN A C 1
ATOM 710 O O . ASN A 1 85 ? 3.775 10.800 -9.464 1.00 83.69 85 ASN A O 1
ATOM 714 N N . PRO A 1 86 ? 5.094 8.987 -9.662 1.00 77.06 86 PRO A N 1
ATOM 715 C CA . PRO A 1 86 ? 6.265 9.758 -10.031 1.00 77.06 86 PRO A CA 1
ATOM 716 C C . PRO A 1 86 ? 6.086 10.342 -11.446 1.00 77.06 86 PRO A C 1
ATOM 718 O O . PRO A 1 86 ? 5.282 9.853 -12.235 1.00 77.06 86 PRO A O 1
ATOM 721 N N . ALA A 1 87 ? 6.808 11.425 -11.755 1.00 77.69 87 ALA A N 1
ATOM 722 C CA . ALA A 1 87 ? 6.676 12.168 -13.016 1.00 77.69 87 ALA A CA 1
ATOM 723 C C . ALA A 1 87 ? 6.721 11.274 -14.279 1.00 77.69 87 ALA A C 1
ATOM 725 O O . ALA A 1 87 ? 7.276 10.176 -14.248 1.00 77.69 87 ALA A O 1
ATOM 726 N N . PHE A 1 88 ? 6.160 11.786 -15.385 1.00 64.31 88 PHE A N 1
ATOM 727 C CA . PHE A 1 88 ? 5.926 11.087 -16.660 1.00 64.31 88 PHE A CA 1
ATOM 728 C C . PHE A 1 88 ? 6.944 9.982 -17.002 1.00 64.31 88 PHE A C 1
ATOM 730 O O . PHE A 1 88 ? 8.137 10.242 -17.154 1.00 64.31 88 PHE A O 1
ATOM 737 N N . GLY A 1 89 ? 6.432 8.759 -17.188 1.00 64.12 89 GLY A N 1
ATOM 738 C CA . GLY A 1 89 ? 7.195 7.588 -17.641 1.00 64.12 89 GLY A CA 1
ATOM 739 C C . GLY A 1 89 ? 7.727 6.678 -16.531 1.00 64.12 89 GLY A C 1
ATOM 740 O O . GLY A 1 89 ? 8.383 5.684 -16.834 1.00 64.12 89 GLY A O 1
ATOM 741 N N . LYS A 1 90 ? 7.460 6.989 -15.259 1.00 73.12 90 LYS A N 1
ATOM 742 C CA . LYS A 1 90 ? 7.851 6.157 -14.115 1.00 73.12 90 LYS A CA 1
ATOM 743 C C . LYS A 1 90 ? 6.664 5.327 -13.611 1.00 73.12 90 LYS A C 1
ATOM 745 O O . LYS A 1 90 ? 5.529 5.796 -13.642 1.00 73.12 90 LYS A O 1
ATOM 750 N N . LYS A 1 91 ? 6.941 4.105 -13.139 1.00 78.69 91 LYS A N 1
ATOM 751 C CA . LYS A 1 91 ? 5.912 3.162 -12.671 1.00 78.69 91 LYS A CA 1
ATOM 752 C C . LYS A 1 91 ? 5.150 3.717 -11.470 1.00 78.69 91 LYS A C 1
ATOM 754 O O . LYS A 1 91 ? 5.759 4.212 -10.518 1.00 78.69 91 LYS A O 1
ATOM 759 N N . SER A 1 92 ? 3.826 3.599 -11.519 1.00 85.62 92 SER A N 1
ATOM 760 C CA . SER A 1 92 ? 2.940 3.954 -10.409 1.00 85.62 92 SER A CA 1
ATOM 761 C C . SER A 1 92 ? 3.101 2.975 -9.247 1.00 85.62 92 SER A C 1
ATOM 763 O O . SER A 1 92 ? 3.221 1.766 -9.454 1.00 85.62 92 SER A O 1
ATOM 765 N N . LEU A 1 93 ? 3.053 3.487 -8.019 1.00 90.88 93 LEU A N 1
ATOM 766 C CA . LEU A 1 93 ? 2.977 2.677 -6.809 1.00 90.88 93 LEU A CA 1
ATOM 767 C C . LEU A 1 93 ? 1.620 2.831 -6.143 1.00 90.88 93 LEU A C 1
ATOM 769 O O . LEU A 1 93 ? 1.081 3.936 -6.056 1.00 90.88 93 LEU A O 1
ATOM 773 N N . LEU A 1 94 ? 1.124 1.727 -5.599 1.00 90.81 94 LEU A N 1
ATOM 774 C CA . LEU A 1 94 ? -0.064 1.701 -4.767 1.00 90.81 94 LEU A CA 1
ATOM 775 C C . LEU A 1 94 ? 0.298 1.173 -3.378 1.00 90.81 94 LEU A C 1
ATOM 777 O O . LEU A 1 94 ? 0.882 0.099 -3.242 1.00 90.81 94 LEU A O 1
ATOM 781 N N . CYS A 1 95 ? -0.070 1.924 -2.347 1.00 93.88 95 CYS A N 1
ATOM 782 C CA . CYS A 1 95 ? -0.015 1.478 -0.963 1.00 93.88 95 CYS A CA 1
ATOM 783 C C . CYS A 1 95 ? -1.439 1.308 -0.452 1.00 93.88 95 CYS A C 1
ATOM 785 O O . CYS A 1 95 ? -2.231 2.246 -0.511 1.00 93.88 95 CYS A O 1
ATOM 787 N N . VAL A 1 96 ? -1.767 0.110 0.019 1.00 93.12 96 VAL A N 1
ATOM 788 C CA . VAL A 1 96 ? -3.101 -0.266 0.489 1.00 93.12 96 VAL A CA 1
ATOM 789 C C . VAL A 1 96 ? -3.019 -0.609 1.963 1.00 93.12 96 VAL A C 1
ATOM 791 O O . VAL A 1 96 ? -2.255 -1.490 2.342 1.00 93.12 96 VAL A O 1
ATOM 794 N N . GLY A 1 97 ? -3.851 0.023 2.781 1.00 93.94 97 GLY A N 1
ATOM 795 C CA . GLY A 1 97 ? -4.070 -0.342 4.173 1.00 93.94 97 GLY A CA 1
ATOM 796 C C . GLY A 1 97 ? -5.473 -0.902 4.382 1.00 93.94 97 GLY A C 1
ATOM 797 O O . GLY A 1 97 ? -6.461 -0.278 3.997 1.00 93.94 97 GLY A O 1
ATOM 798 N N . ILE A 1 98 ? -5.579 -2.054 5.043 1.00 93.06 98 ILE A N 1
ATOM 799 C CA . ILE A 1 98 ? -6.850 -2.528 5.603 1.00 93.06 98 ILE A CA 1
ATOM 800 C C . ILE A 1 98 ? -6.916 -2.020 7.036 1.00 93.06 98 ILE A C 1
ATOM 802 O O . ILE A 1 98 ? -6.210 -2.516 7.907 1.00 93.06 98 ILE A O 1
ATOM 806 N N . SER A 1 99 ? -7.718 -0.993 7.269 1.00 92.69 99 SER A N 1
ATOM 807 C CA . SER A 1 99 ? -7.886 -0.302 8.544 1.00 92.69 99 SER A CA 1
ATOM 808 C C . SER A 1 99 ? -8.917 -0.989 9.449 1.00 92.69 99 SER A C 1
ATOM 810 O O . SER A 1 99 ? -9.932 -1.514 8.981 1.00 92.69 99 SER A O 1
ATOM 812 N N . LYS A 1 100 ? -8.647 -0.924 10.760 1.00 91.06 100 LYS A N 1
ATOM 813 C CA . LYS A 1 100 ? -9.540 -1.308 11.868 1.00 91.06 100 LYS A CA 1
ATOM 814 C C . LYS A 1 100 ? -10.658 -0.285 12.127 1.00 91.06 100 LYS A C 1
ATOM 816 O O . LYS A 1 100 ? -11.549 -0.545 12.924 1.00 91.06 100 LYS A O 1
ATOM 821 N N . LYS A 1 101 ? -10.601 0.881 11.470 1.00 90.06 101 LYS A N 1
ATOM 822 C CA . LYS A 1 101 ? -11.463 2.062 11.672 1.00 90.06 101 LYS A CA 1
ATOM 823 C C . LYS A 1 101 ? -11.396 2.665 13.078 1.00 90.06 101 LYS A C 1
ATOM 825 O O . LYS A 1 101 ? -12.336 3.336 13.500 1.00 90.06 101 LYS A O 1
ATOM 830 N N . ASP A 1 102 ? -10.275 2.475 13.764 1.00 86.81 102 ASP A N 1
ATOM 831 C CA . ASP A 1 102 ? -10.034 3.046 15.093 1.00 86.81 102 ASP A CA 1
ATOM 832 C C . ASP A 1 102 ? -9.557 4.511 15.031 1.00 86.81 102 ASP A C 1
ATOM 834 O O . ASP A 1 102 ? -9.583 5.210 16.042 1.00 86.81 102 ASP A O 1
ATOM 838 N N . GLU A 1 103 ? -9.129 4.983 13.854 1.00 86.25 103 GLU A N 1
ATOM 839 C CA . GLU A 1 103 ? -8.494 6.290 13.655 1.00 86.25 103 GLU A CA 1
ATOM 840 C C . GLU A 1 103 ? -9.201 7.144 12.591 1.00 86.25 103 GLU A C 1
ATOM 842 O O . GLU A 1 103 ? -9.986 6.664 11.758 1.00 86.25 103 GLU A O 1
ATOM 847 N N . ASP A 1 104 ? -8.911 8.450 12.613 1.00 88.12 104 ASP A N 1
ATOM 848 C CA . ASP A 1 104 ? -9.383 9.375 11.580 1.00 88.12 104 ASP A CA 1
ATOM 849 C C . ASP A 1 104 ? -8.784 8.971 10.215 1.00 88.12 104 ASP A C 1
ATOM 851 O O . ASP A 1 104 ? -7.556 8.858 10.104 1.00 88.12 104 ASP A O 1
ATOM 855 N N . PRO A 1 105 ? -9.610 8.789 9.161 1.00 89.31 105 PRO A N 1
ATOM 856 C CA . PRO A 1 105 ? -9.117 8.431 7.831 1.00 89.31 105 PRO A CA 1
ATOM 857 C C . PRO A 1 105 ? -8.014 9.364 7.317 1.00 89.31 105 PRO A C 1
ATOM 859 O O . PRO A 1 105 ? -7.105 8.909 6.634 1.00 89.31 105 PRO A O 1
ATOM 862 N N . LYS A 1 106 ? -8.013 10.651 7.686 1.00 89.81 106 LYS A N 1
ATOM 863 C CA . LYS A 1 106 ? -6.942 11.590 7.308 1.00 89.81 106 LYS A CA 1
ATOM 864 C C . LYS A 1 106 ? -5.571 11.156 7.812 1.00 89.81 106 LYS A C 1
ATOM 866 O O . LYS A 1 106 ? -4.578 11.327 7.109 1.00 89.81 106 LYS A O 1
ATOM 871 N N . ILE A 1 107 ? -5.515 10.629 9.033 1.00 89.94 107 ILE A N 1
ATOM 872 C CA . ILE A 1 107 ? -4.269 10.159 9.645 1.00 89.94 107 ILE A CA 1
ATOM 873 C C . ILE A 1 107 ? -3.823 8.874 8.943 1.00 89.94 107 ILE A C 1
ATOM 875 O O . ILE A 1 107 ? -2.647 8.729 8.619 1.00 89.94 107 ILE A O 1
ATOM 879 N N . GLU A 1 108 ? -4.766 7.978 8.650 1.00 91.88 108 GLU A N 1
ATOM 880 C CA . GLU A 1 108 ? -4.513 6.740 7.907 1.00 91.88 108 GLU A CA 1
ATOM 881 C C . GLU A 1 108 ? -3.941 7.025 6.511 1.00 91.88 108 GLU A C 1
ATOM 883 O O . GLU A 1 108 ? -2.898 6.478 6.153 1.00 91.88 108 GLU A O 1
ATOM 888 N N . HIS A 1 109 ? -4.566 7.939 5.765 1.00 91.94 109 HIS A N 1
ATOM 889 C CA . HIS A 1 109 ? -4.105 8.403 4.457 1.00 91.94 109 HIS A CA 1
ATOM 890 C C . HIS A 1 109 ? -2.697 9.001 4.518 1.00 91.94 109 HIS A C 1
ATOM 892 O O . HIS A 1 109 ? -1.791 8.534 3.828 1.00 91.94 109 HIS A O 1
ATOM 898 N N . ALA A 1 110 ? -2.471 9.971 5.410 1.00 90.25 110 ALA A N 1
ATOM 899 C CA . ALA A 1 110 ? -1.159 10.600 5.569 1.00 90.25 110 ALA A CA 1
ATOM 900 C C . ALA A 1 110 ? -0.061 9.575 5.906 1.00 90.25 110 ALA A C 1
ATOM 902 O O . ALA A 1 110 ? 1.080 9.679 5.447 1.00 90.25 110 ALA A O 1
ATOM 903 N N . PHE A 1 111 ? -0.407 8.556 6.689 1.00 92.00 111 PHE A N 1
ATOM 904 C CA . PHE A 1 111 ? 0.513 7.497 7.060 1.00 92.00 111 PHE A CA 1
ATOM 905 C C . PHE A 1 111 ? 0.846 6.556 5.896 1.00 92.00 111 PHE A C 1
ATOM 907 O O . PHE A 1 111 ? 2.025 6.294 5.645 1.00 92.00 111 PHE A O 1
ATOM 914 N N . LEU A 1 112 ? -0.153 6.088 5.140 1.00 93.88 112 LEU A N 1
ATOM 915 C CA . LEU A 1 112 ? 0.098 5.281 3.940 1.00 93.88 112 LEU A CA 1
ATOM 916 C C . LEU A 1 112 ? 0.895 6.064 2.892 1.00 93.88 112 LEU A C 1
ATOM 918 O O . LEU A 1 112 ? 1.769 5.496 2.232 1.00 93.88 112 LEU A O 1
ATOM 922 N N . GLN A 1 113 ? 0.657 7.372 2.791 1.00 92.88 113 GLN A N 1
ATOM 923 C CA . GLN A 1 113 ? 1.384 8.248 1.884 1.00 92.88 113 GLN A CA 1
ATOM 924 C C . GLN A 1 113 ? 2.859 8.388 2.288 1.00 92.88 113 GLN A C 1
ATOM 926 O O . GLN A 1 113 ? 3.753 8.318 1.443 1.00 92.88 113 GLN A O 1
ATOM 931 N N . LYS A 1 114 ? 3.138 8.523 3.592 1.00 93.31 114 LYS A N 1
ATOM 932 C CA . LYS A 1 114 ? 4.508 8.485 4.124 1.00 93.31 114 LYS A CA 1
ATOM 933 C C . LYS A 1 114 ? 5.206 7.183 3.726 1.00 93.31 114 LYS A C 1
ATOM 935 O O . LYS A 1 114 ? 6.329 7.227 3.228 1.00 93.31 114 LYS A O 1
ATOM 940 N N . ILE A 1 115 ? 4.529 6.046 3.900 1.00 94.88 115 ILE A N 1
ATOM 941 C CA . ILE A 1 115 ? 5.069 4.719 3.574 1.00 94.88 115 ILE A CA 1
ATOM 942 C C . ILE A 1 115 ? 5.375 4.590 2.080 1.00 94.88 115 ILE A C 1
ATOM 944 O O . ILE A 1 115 ? 6.470 4.155 1.730 1.00 94.88 115 ILE A O 1
ATOM 948 N N . VAL A 1 116 ? 4.444 4.964 1.195 1.00 94.44 116 VAL A N 1
ATOM 949 C CA . VAL A 1 116 ? 4.640 4.794 -0.256 1.00 94.44 116 VAL A CA 1
ATOM 950 C C . VAL A 1 116 ? 5.753 5.692 -0.794 1.00 94.44 116 VAL A C 1
ATOM 952 O O . VAL A 1 116 ? 6.541 5.252 -1.630 1.00 94.44 116 VAL A O 1
ATOM 955 N N . ILE A 1 117 ? 5.866 6.921 -0.279 1.00 93.56 117 ILE A N 1
ATOM 956 C CA . ILE A 1 117 ? 6.940 7.850 -0.649 1.00 93.56 117 ILE A CA 1
ATOM 957 C C . ILE A 1 117 ? 8.288 7.321 -0.151 1.00 93.56 117 ILE A C 1
ATOM 959 O O . ILE A 1 117 ? 9.257 7.312 -0.908 1.00 93.56 117 ILE A O 1
ATOM 963 N N . ASP A 1 118 ? 8.363 6.858 1.100 1.00 94.81 118 ASP A N 1
ATOM 964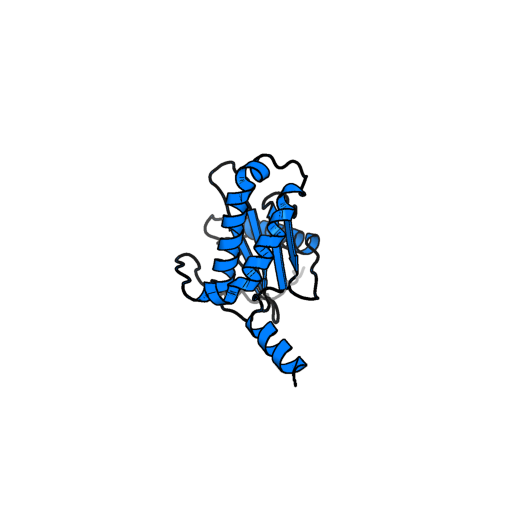 C CA . ASP A 1 118 ? 9.590 6.277 1.653 1.00 94.81 118 ASP A CA 1
ATOM 965 C C . ASP A 1 118 ? 10.025 5.025 0.877 1.00 94.81 118 ASP A C 1
ATOM 967 O O . ASP A 1 118 ? 11.187 4.906 0.488 1.00 94.81 118 ASP A O 1
ATOM 971 N N . PHE A 1 119 ? 9.080 4.132 0.565 1.00 95.81 119 PHE A N 1
ATOM 972 C CA . PHE A 1 119 ? 9.341 2.951 -0.256 1.00 95.81 119 PHE A CA 1
ATOM 973 C C . PHE A 1 119 ? 9.895 3.328 -1.630 1.00 95.81 119 PHE A C 1
ATOM 975 O O . PHE A 1 119 ? 10.923 2.790 -2.049 1.00 95.81 119 PHE A O 1
ATOM 982 N N . TYR A 1 120 ? 9.254 4.285 -2.309 1.00 93.81 120 TYR A N 1
ATOM 983 C CA . TYR A 1 120 ? 9.727 4.773 -3.598 1.00 93.81 120 TYR A CA 1
ATOM 984 C C . TYR A 1 120 ? 11.150 5.323 -3.501 1.00 93.81 120 TYR A C 1
ATOM 986 O O . TYR A 1 120 ? 12.004 4.952 -4.296 1.00 93.81 120 TYR A O 1
ATOM 994 N N . ASN A 1 121 ? 11.435 6.162 -2.505 1.00 93.00 121 ASN A N 1
ATOM 995 C CA . ASN A 1 121 ? 12.751 6.781 -2.349 1.00 93.00 121 ASN A CA 1
ATOM 996 C C . ASN A 1 121 ? 13.862 5.751 -2.103 1.00 93.00 121 ASN A C 1
ATOM 998 O O . ASN A 1 121 ? 14.987 5.939 -2.564 1.00 93.00 121 ASN A O 1
ATOM 1002 N N . VAL A 1 122 ? 13.561 4.660 -1.394 1.00 94.88 122 VAL A N 1
ATOM 1003 C CA . VAL A 1 122 ? 14.527 3.578 -1.145 1.00 94.88 122 VAL A CA 1
ATOM 1004 C C . VAL A 1 122 ? 14.755 2.731 -2.396 1.00 94.88 122 VAL A C 1
ATOM 1006 O O . VAL A 1 122 ? 15.887 2.328 -2.665 1.00 94.88 122 VAL A O 1
ATOM 1009 N N . TYR A 1 123 ? 13.696 2.458 -3.159 1.00 94.62 123 TYR A N 1
ATOM 1010 C CA . TYR A 1 123 ? 13.713 1.450 -4.220 1.00 94.62 123 TYR A CA 1
ATOM 1011 C C . TYR A 1 123 ? 13.523 1.991 -5.635 1.00 94.62 123 TYR A C 1
ATOM 1013 O O . TYR A 1 123 ? 13.381 1.191 -6.556 1.00 94.62 123 TYR A O 1
ATOM 1021 N N . GLU A 1 124 ? 13.558 3.307 -5.847 1.00 91.69 124 GLU A N 1
ATOM 1022 C CA . GLU A 1 124 ? 13.276 3.952 -7.138 1.00 91.69 124 GLU A CA 1
ATOM 1023 C C . GLU A 1 124 ? 13.995 3.258 -8.304 1.00 91.69 124 GLU A C 1
ATOM 1025 O O . GLU A 1 124 ? 13.370 2.885 -9.298 1.00 91.69 124 GLU A O 1
ATOM 1030 N N . GLN A 1 125 ? 15.302 3.032 -8.155 1.00 90.50 125 GLN A N 1
ATOM 1031 C CA . GLN A 1 125 ? 16.131 2.401 -9.183 1.00 90.50 125 GLN A CA 1
ATOM 1032 C C . GLN A 1 125 ? 15.704 0.957 -9.475 1.00 90.50 125 GLN A C 1
ATOM 1034 O O . GLN A 1 125 ? 15.703 0.530 -10.630 1.00 90.50 125 GLN A O 1
ATOM 1039 N N . VAL A 1 126 ? 15.316 0.213 -8.438 1.00 92.69 126 VAL A N 1
ATOM 1040 C CA . VAL A 1 126 ? 14.871 -1.181 -8.555 1.00 92.69 126 VAL A CA 1
ATOM 1041 C C . VAL A 1 126 ? 13.490 -1.250 -9.202 1.00 92.69 126 VAL A C 1
ATOM 1043 O O . VAL A 1 126 ? 13.279 -2.055 -10.103 1.00 92.69 126 VAL A O 1
ATOM 1046 N N . ILE A 1 127 ? 12.566 -0.372 -8.803 1.00 91.38 127 ILE A N 1
ATOM 1047 C CA . ILE A 1 127 ? 11.202 -0.293 -9.347 1.00 91.38 127 ILE A CA 1
ATOM 1048 C C . ILE A 1 127 ? 11.240 0.003 -10.852 1.00 91.38 127 ILE A C 1
ATOM 1050 O O . ILE A 1 127 ? 10.572 -0.672 -11.640 1.00 91.38 127 ILE A O 1
ATOM 1054 N N . GLN A 1 128 ? 12.065 0.968 -11.273 1.00 87.56 128 GLN A N 1
ATOM 1055 C CA . GLN A 1 128 ? 12.191 1.358 -12.683 1.00 87.56 128 GLN A CA 1
ATOM 1056 C C . GLN A 1 128 ? 12.661 0.206 -13.581 1.00 87.56 128 GLN A C 1
ATOM 1058 O O . GLN A 1 128 ? 12.220 0.103 -14.724 1.00 87.56 128 GLN A O 1
ATOM 1063 N N . HIS A 1 129 ? 13.483 -0.697 -13.047 1.00 88.69 129 HIS A N 1
ATOM 1064 C CA . HIS A 1 129 ? 14.008 -1.860 -13.764 1.00 88.69 129 HIS A CA 1
ATOM 1065 C C . HIS A 1 129 ? 13.367 -3.176 -13.306 1.00 88.69 129 HIS A C 1
ATOM 1067 O O . HIS A 1 129 ? 13.917 -4.246 -13.557 1.00 88.69 129 HIS A O 1
ATOM 1073 N N . PHE A 1 130 ? 12.217 -3.122 -12.628 1.00 89.62 130 PHE A N 1
ATOM 1074 C CA . PHE A 1 130 ? 11.586 -4.311 -12.066 1.00 89.62 130 PHE A CA 1
ATOM 1075 C C . PHE A 1 130 ? 11.149 -5.283 -13.171 1.00 89.62 130 PHE A C 1
ATOM 1077 O O . PHE A 1 130 ? 10.341 -4.925 -14.035 1.00 89.62 130 PHE A O 1
ATOM 1084 N N . GLN A 1 131 ? 11.672 -6.510 -13.102 1.00 87.69 131 GLN A N 1
ATOM 1085 C CA . GLN A 1 131 ? 11.437 -7.614 -14.044 1.00 87.69 131 GLN A CA 1
ATOM 1086 C C . GLN A 1 131 ? 10.718 -8.812 -13.394 1.00 87.69 131 GLN A C 1
ATOM 1088 O O . GLN A 1 131 ? 10.765 -9.920 -13.920 1.00 87.69 131 GLN A O 1
ATOM 1093 N N . GLY A 1 132 ? 10.058 -8.606 -12.249 1.00 87.00 132 GLY A N 1
ATOM 1094 C CA . GLY A 1 132 ? 9.296 -9.651 -11.557 1.00 87.00 132 GLY A CA 1
ATOM 1095 C C . GLY A 1 132 ? 9.969 -10.239 -10.314 1.00 87.00 132 GLY A C 1
ATOM 1096 O O . GLY A 1 132 ? 9.309 -10.962 -9.575 1.00 87.00 132 GLY A O 1
ATOM 1097 N N . ASP A 1 133 ? 11.239 -9.923 -10.041 1.00 91.00 133 ASP A N 1
ATOM 1098 C CA . ASP A 1 133 ? 11.909 -10.356 -8.809 1.00 91.00 133 ASP A CA 1
ATOM 1099 C C . ASP A 1 133 ? 11.612 -9.406 -7.642 1.00 91.00 133 ASP A C 1
ATOM 1101 O O . ASP A 1 133 ? 12.072 -8.262 -7.616 1.00 91.00 133 ASP A O 1
ATOM 1105 N N . VAL A 1 134 ? 10.837 -9.894 -6.674 1.00 92.56 134 VAL A N 1
ATOM 1106 C CA . VAL A 1 134 ? 10.406 -9.138 -5.489 1.00 92.56 134 VAL A CA 1
ATOM 1107 C C . VAL A 1 134 ? 11.378 -9.242 -4.309 1.00 92.56 134 VAL A C 1
ATOM 1109 O O . VAL A 1 134 ? 11.208 -8.538 -3.312 1.00 92.56 134 VAL A O 1
ATOM 1112 N N . MET A 1 135 ? 12.412 -10.088 -4.397 1.00 92.44 135 MET A N 1
ATOM 1113 C CA . MET A 1 135 ? 13.398 -10.268 -3.322 1.00 92.44 135 MET A CA 1
ATOM 1114 C C . MET A 1 135 ? 14.057 -8.963 -2.842 1.00 92.44 135 MET A C 1
ATOM 1116 O O . MET A 1 135 ? 14.202 -8.802 -1.627 1.00 92.44 135 MET A O 1
ATOM 1120 N N . PRO A 1 136 ? 14.405 -7.991 -3.712 1.00 93.25 136 PRO A N 1
ATOM 1121 C CA . PRO A 1 136 ? 15.015 -6.736 -3.270 1.00 93.25 136 PRO A CA 1
ATOM 1122 C C . PRO A 1 136 ? 14.174 -5.944 -2.257 1.00 93.25 136 PRO A C 1
ATOM 1124 O O . PRO A 1 136 ? 14.724 -5.220 -1.424 1.00 93.25 136 PRO A O 1
ATOM 1127 N N . PHE A 1 137 ? 12.846 -6.090 -2.296 1.00 94.31 137 PHE A N 1
ATOM 1128 C CA . PHE A 1 137 ? 11.922 -5.327 -1.454 1.00 94.31 137 PHE A CA 1
ATOM 1129 C C . PHE A 1 137 ? 11.745 -5.918 -0.051 1.00 94.31 137 PHE A C 1
ATOM 1131 O O . PHE A 1 137 ? 11.227 -5.241 0.835 1.00 94.31 137 PHE A O 1
ATOM 1138 N N . GLN A 1 138 ? 12.209 -7.151 0.191 1.00 90.00 138 GLN A N 1
ATOM 1139 C CA . GLN A 1 138 ? 11.995 -7.861 1.460 1.00 90.00 138 GLN A CA 1
ATOM 1140 C C . GLN A 1 138 ? 12.588 -7.118 2.665 1.00 90.00 138 GLN A C 1
ATOM 1142 O O . GLN A 1 138 ? 12.004 -7.117 3.746 1.00 90.00 138 GLN A O 1
ATOM 1147 N N . CYS A 1 139 ? 13.704 -6.404 2.482 1.00 89.62 139 CYS A N 1
ATOM 1148 C CA . CYS A 1 139 ? 14.321 -5.610 3.550 1.00 89.62 139 CYS A CA 1
ATOM 1149 C C . CYS A 1 139 ? 13.419 -4.471 4.058 1.00 89.62 139 CYS A C 1
ATOM 1151 O O . CYS A 1 139 ? 13.598 -4.005 5.185 1.00 89.62 139 CYS A O 1
ATOM 1153 N N . PHE A 1 140 ? 12.433 -4.039 3.267 1.00 94.44 140 PHE A N 1
ATOM 1154 C CA . PHE A 1 140 ? 11.479 -3.018 3.686 1.00 94.44 140 PHE A CA 1
ATOM 1155 C C . PHE A 1 140 ? 10.525 -3.501 4.781 1.00 94.44 140 PHE A C 1
ATOM 1157 O O . PHE A 1 140 ? 9.952 -2.683 5.498 1.00 94.44 140 PHE A O 1
ATOM 1164 N N . PHE A 1 141 ? 10.387 -4.816 4.968 1.00 89.06 141 PHE A N 1
ATOM 1165 C CA . PHE A 1 141 ? 9.589 -5.385 6.050 1.00 89.06 141 PHE A CA 1
ATOM 1166 C C . PHE A 1 141 ? 10.010 -4.838 7.420 1.00 89.06 141 PHE A C 1
ATOM 1168 O O . PHE A 1 141 ? 9.157 -4.446 8.212 1.00 89.06 141 PHE A O 1
ATOM 1175 N N . ASN A 1 142 ? 11.318 -4.713 7.666 1.00 88.94 142 ASN A N 1
ATOM 1176 C CA . ASN A 1 142 ? 11.842 -4.168 8.922 1.00 88.94 142 ASN A CA 1
ATOM 1177 C C . ASN A 1 142 ? 11.422 -2.704 9.125 1.00 88.94 142 ASN A C 1
ATOM 1179 O O . ASN A 1 142 ? 11.077 -2.308 10.233 1.00 88.94 142 ASN A O 1
ATOM 1183 N N . ARG A 1 143 ? 11.358 -1.910 8.048 1.00 91.31 143 ARG A N 1
ATOM 1184 C CA . ARG A 1 143 ? 10.852 -0.530 8.115 1.00 91.31 143 ARG A CA 1
ATOM 1185 C C . ARG A 1 143 ? 9.358 -0.484 8.432 1.00 91.31 143 ARG A C 1
ATOM 1187 O O . ARG A 1 143 ? 8.933 0.340 9.235 1.00 91.31 143 ARG A O 1
ATOM 1194 N N . LEU A 1 144 ? 8.557 -1.391 7.866 1.00 90.50 144 LEU A N 1
ATOM 1195 C CA . LEU A 1 144 ? 7.137 -1.533 8.228 1.00 90.50 144 LEU A CA 1
ATOM 1196 C C . LEU A 1 144 ? 6.941 -1.924 9.702 1.00 90.50 144 LEU A C 1
ATOM 1198 O O . LEU A 1 144 ? 5.942 -1.525 10.308 1.00 90.50 144 LEU A O 1
ATOM 1202 N N . GLU A 1 145 ? 7.878 -2.667 10.297 1.00 87.81 145 GLU A N 1
ATOM 1203 C CA . GLU A 1 145 ? 7.890 -2.924 11.743 1.00 87.81 145 GLU A CA 1
ATOM 1204 C C . GLU A 1 145 ? 8.259 -1.674 12.544 1.00 87.81 145 GLU A C 1
ATOM 1206 O O . GLU A 1 145 ? 7.577 -1.347 13.513 1.00 87.81 145 GLU A O 1
ATOM 1211 N N . GLU A 1 146 ? 9.278 -0.922 12.127 1.00 88.12 146 GLU A N 1
ATOM 1212 C CA . GLU A 1 146 ? 9.645 0.348 12.768 1.00 88.12 146 GLU A CA 1
ATOM 1213 C C . GLU A 1 146 ? 8.476 1.343 12.780 1.00 88.12 146 GLU A C 1
ATOM 1215 O O . GLU A 1 146 ? 8.222 1.988 13.800 1.00 88.12 146 GLU A O 1
ATOM 1220 N N . TYR A 1 147 ? 7.710 1.426 11.688 1.00 88.38 147 TYR A N 1
ATOM 1221 C CA . TYR A 1 147 ? 6.500 2.247 11.622 1.00 88.38 147 TYR A CA 1
ATOM 1222 C C . TYR A 1 147 ? 5.433 1.824 12.643 1.00 88.38 147 TYR A C 1
ATOM 1224 O O . TYR A 1 147 ? 4.782 2.686 13.234 1.00 88.38 147 TYR A O 1
ATOM 1232 N N . GLN A 1 148 ? 5.281 0.523 12.910 1.00 84.06 148 GLN A N 1
ATOM 1233 C CA . GLN A 1 148 ? 4.375 0.031 13.952 1.00 84.06 148 GLN A CA 1
ATOM 1234 C C . GLN A 1 148 ? 4.814 0.498 15.346 1.00 84.06 148 GLN A C 1
ATOM 1236 O O . GLN A 1 148 ? 3.977 0.941 16.129 1.00 84.06 148 GLN A O 1
ATOM 1241 N N . TYR A 1 149 ? 6.113 0.432 15.656 1.00 79.94 149 TYR A N 1
ATOM 1242 C CA . TYR A 1 149 ? 6.634 0.876 16.955 1.00 79.94 149 TYR A CA 1
ATOM 1243 C C . TYR A 1 149 ? 6.557 2.397 17.139 1.00 79.94 149 TYR A C 1
ATOM 1245 O O . TYR A 1 149 ? 6.326 2.872 18.252 1.00 79.94 149 TYR A O 1
ATOM 1253 N N . ASN A 1 150 ? 6.729 3.158 16.055 1.00 80.06 150 ASN A N 1
ATOM 1254 C CA . ASN A 1 150 ? 6.801 4.619 16.089 1.00 80.06 150 ASN A CA 1
ATOM 1255 C C . ASN A 1 150 ? 5.458 5.327 15.860 1.00 80.06 150 ASN A C 1
ATOM 1257 O O . ASN A 1 150 ? 5.396 6.547 16.020 1.00 80.06 150 ASN A O 1
ATOM 1261 N N . TRP A 1 151 ? 4.384 4.585 15.561 1.00 79.88 151 TRP A N 1
ATOM 1262 C CA . TRP A 1 151 ? 3.035 5.111 15.309 1.00 79.88 151 TRP A CA 1
ATOM 1263 C C . TRP A 1 151 ? 2.609 6.215 16.295 1.00 79.88 151 TRP A C 1
ATOM 1265 O O . TRP A 1 151 ? 2.203 7.305 15.896 1.00 79.88 151 TRP A O 1
ATOM 1275 N N . ASN A 1 152 ? 2.793 5.978 17.596 1.00 69.44 152 ASN A N 1
ATOM 1276 C CA . ASN A 1 152 ? 2.378 6.907 18.654 1.00 69.44 152 ASN A CA 1
ATOM 1277 C C . ASN A 1 152 ? 3.206 8.196 18.745 1.00 69.44 152 ASN A C 1
ATOM 1279 O O . ASN A 1 152 ? 2.752 9.187 19.323 1.00 69.44 152 ASN A O 1
ATOM 1283 N N . SER A 1 153 ? 4.430 8.188 18.222 1.00 64.31 153 SER A N 1
ATOM 1284 C CA . SER A 1 153 ? 5.305 9.3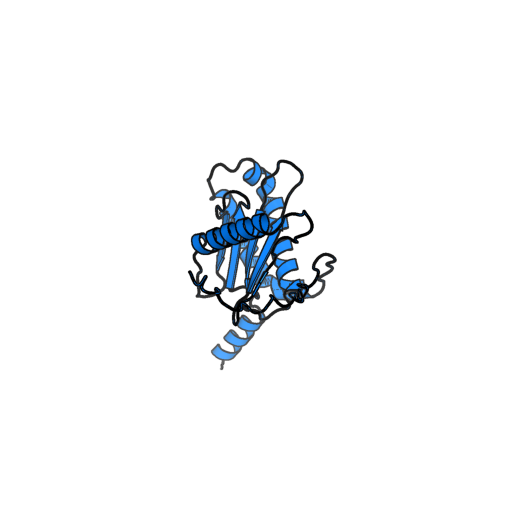63 18.201 1.00 64.31 153 SER A CA 1
ATOM 1285 C C . SER A 1 153 ? 4.953 10.297 17.041 1.00 64.31 153 SER A C 1
ATOM 1287 O O . SER A 1 153 ? 5.069 11.516 17.182 1.00 64.31 153 SER A O 1
ATOM 1289 N N . ASP A 1 154 ? 4.464 9.732 15.934 1.00 60.69 154 ASP A N 1
ATOM 1290 C CA . ASP A 1 154 ? 4.213 10.435 14.673 1.00 60.69 154 ASP A CA 1
ATOM 1291 C C . ASP A 1 154 ? 2.869 11.191 14.636 1.00 60.69 154 ASP A C 1
ATOM 1293 O O . ASP A 1 154 ? 2.733 12.158 13.886 1.00 60.69 154 ASP A O 1
ATOM 1297 N N . GLN A 1 155 ? 1.898 10.850 15.495 1.00 60.16 155 GLN A N 1
ATOM 1298 C CA . GLN A 1 155 ? 0.597 11.546 15.556 1.00 60.16 155 GLN A CA 1
ATOM 1299 C C . GLN A 1 155 ? 0.674 13.029 15.986 1.00 60.16 155 GLN A C 1
ATOM 1301 O O . GLN A 1 155 ? -0.320 13.750 15.918 1.00 60.16 155 GLN A O 1
ATOM 1306 N N . LYS A 1 156 ? 1.839 13.525 16.425 1.00 50.97 156 LYS A N 1
ATOM 1307 C CA . LYS A 1 156 ? 1.989 14.891 16.961 1.00 50.97 156 LYS A CA 1
ATOM 1308 C C . LYS A 1 156 ? 2.193 15.989 15.912 1.00 50.97 156 LYS A C 1
ATOM 1310 O O . LYS A 1 156 ? 2.294 17.146 16.310 1.00 50.97 156 LYS A O 1
ATOM 1315 N N . ASN A 1 157 ? 2.261 15.675 14.615 1.00 47.94 157 ASN A N 1
ATOM 1316 C CA . ASN A 1 157 ? 2.385 16.694 13.561 1.00 47.94 157 ASN A CA 1
ATOM 1317 C C . ASN A 1 157 ? 1.904 16.214 12.171 1.00 47.94 157 ASN A C 1
ATOM 1319 O O . ASN A 1 157 ? 2.709 16.077 11.249 1.00 47.94 157 ASN A O 1
ATOM 1323 N N . PRO A 1 158 ? 0.598 15.985 11.953 1.00 49.28 158 PRO A N 1
ATOM 1324 C CA . PRO A 1 158 ? 0.083 15.786 10.606 1.00 49.28 158 PRO A CA 1
ATOM 1325 C C . PRO A 1 158 ? -0.081 17.153 9.921 1.00 49.28 158 PRO A C 1
ATOM 1327 O O . PRO A 1 158 ? -1.169 17.724 9.879 1.00 49.28 158 PRO A O 1
ATOM 1330 N N . SER A 1 159 ? 1.001 17.725 9.390 1.00 43.88 159 SER A N 1
ATOM 1331 C CA . SER A 1 159 ? 0.876 18.846 8.454 1.00 43.88 159 SER A CA 1
ATOM 1332 C C . SER A 1 159 ? 0.511 18.284 7.081 1.00 43.88 159 SER A C 1
ATOM 1334 O O . SER A 1 159 ? 1.401 17.921 6.314 1.00 43.88 159 SER A O 1
ATOM 1336 N N . PHE A 1 160 ? -0.784 18.177 6.774 1.00 50.00 160 PHE A N 1
ATOM 1337 C CA . PHE A 1 160 ? -1.216 17.794 5.431 1.00 50.00 160 PHE A CA 1
ATOM 1338 C C . PHE A 1 160 ? -2.359 18.662 4.895 1.00 50.00 160 PHE A C 1
ATOM 1340 O O . PHE A 1 160 ? -3.407 18.814 5.521 1.00 50.00 160 PHE A O 1
ATOM 1347 N N . GLN A 1 161 ? -2.130 19.220 3.705 1.00 43.00 161 GLN A N 1
ATOM 1348 C CA . GLN A 1 161 ? -3.092 19.923 2.859 1.00 43.00 161 GLN A CA 1
ATOM 1349 C C . GLN A 1 161 ? -3.254 19.071 1.594 1.00 43.00 161 GLN A C 1
ATOM 1351 O O . GLN A 1 161 ? -2.422 19.147 0.698 1.00 43.00 161 GLN A O 1
ATOM 1356 N N . GLY A 1 162 ? -4.260 18.201 1.532 1.00 46.47 162 GLY A N 1
ATOM 1357 C CA . GLY A 1 162 ? -4.442 17.353 0.346 1.00 46.47 162 GLY A CA 1
ATOM 1358 C C . GLY A 1 162 ? -5.606 16.373 0.411 1.00 46.47 162 GLY A C 1
ATOM 1359 O O . GLY A 1 162 ? -6.138 16.013 -0.630 1.00 46.47 162 GLY A O 1
ATOM 1360 N N . TYR A 1 163 ? -6.053 15.995 1.612 1.00 43.72 163 TYR A N 1
ATOM 1361 C CA . TYR A 1 163 ? -7.254 15.178 1.767 1.00 43.72 163 TYR A CA 1
ATOM 1362 C C . TYR A 1 163 ? -8.502 16.054 1.904 1.00 43.72 163 TYR A C 1
ATOM 1364 O O . TYR A 1 163 ? -8.745 16.672 2.950 1.00 43.72 163 TYR A O 1
ATOM 1372 N N . SER A 1 164 ? -9.308 16.083 0.848 1.00 49.94 164 SER A N 1
ATOM 1373 C CA . SER A 1 164 ? -10.708 16.489 0.926 1.00 49.94 164 SER A CA 1
ATOM 1374 C C . SER A 1 164 ? -11.484 15.301 1.485 1.00 49.94 164 SER A C 1
ATOM 1376 O O . SER A 1 164 ? -11.432 14.221 0.912 1.00 49.94 164 SER A O 1
ATOM 1378 N N . SER A 1 165 ? -12.188 15.465 2.610 1.00 44.97 165 SER A N 1
ATOM 1379 C CA . SER A 1 165 ? -13.098 14.418 3.092 1.00 44.97 165 SER A CA 1
ATOM 1380 C C . SER A 1 165 ? -14.025 13.961 1.956 1.00 44.97 165 SER A C 1
ATOM 1382 O O . SER A 1 165 ? -14.436 14.827 1.177 1.00 44.97 165 SER A O 1
ATOM 1384 N N . PRO A 1 166 ? -14.390 12.664 1.878 1.00 47.25 166 PRO A N 1
ATOM 1385 C CA . PRO A 1 166 ? -15.266 12.157 0.833 1.00 47.25 166 PRO A CA 1
ATOM 1386 C C . PRO A 1 166 ? -16.504 13.035 0.802 1.00 47.25 166 PRO A C 1
ATOM 1388 O O . PRO A 1 166 ? -17.218 13.158 1.807 1.00 47.25 166 PRO A O 1
ATOM 1391 N N . GLN A 1 167 ? -16.732 13.718 -0.317 1.00 40.19 167 GLN A N 1
ATOM 1392 C CA . GLN A 1 167 ? -17.954 14.485 -0.440 1.00 40.19 167 GLN A CA 1
ATOM 1393 C C . GLN A 1 167 ? -19.100 13.483 -0.411 1.00 40.19 167 GLN A C 1
ATOM 1395 O O . GLN A 1 167 ? -19.133 12.539 -1.200 1.00 40.19 167 GLN A O 1
ATOM 1400 N N . ILE A 1 168 ? -20.051 13.682 0.504 1.00 39.78 168 ILE A N 1
ATOM 1401 C CA . ILE A 1 168 ? -21.346 13.017 0.407 1.00 39.78 168 ILE A CA 1
ATOM 1402 C C . ILE A 1 168 ? -21.954 13.531 -0.894 1.00 39.78 168 ILE A C 1
ATOM 1404 O O . ILE A 1 168 ? -22.545 14.614 -0.934 1.00 39.78 168 ILE A O 1
ATOM 1408 N N . VAL A 1 169 ? -21.760 12.782 -1.978 1.00 38.25 169 VAL A N 1
ATOM 1409 C CA . VAL A 1 169 ? -22.437 13.044 -3.237 1.00 38.25 169 VAL A CA 1
ATOM 1410 C C . VAL A 1 169 ? -23.911 12.852 -2.924 1.00 38.25 169 VAL A C 1
ATOM 1412 O O . VAL A 1 169 ? -24.374 11.729 -2.730 1.00 38.25 169 VAL A O 1
ATOM 1415 N N . LYS A 1 170 ? -24.654 13.960 -2.814 1.00 36.59 170 LYS A N 1
ATOM 1416 C CA . LYS A 1 170 ? -26.114 13.918 -2.851 1.00 36.59 170 LYS A CA 1
ATOM 1417 C C . LYS A 1 170 ? -26.464 13.346 -4.214 1.00 36.59 170 LYS A C 1
ATOM 1419 O O . LYS A 1 170 ? -26.458 14.069 -5.209 1.00 36.59 170 LYS A O 1
ATOM 1424 N N . THR A 1 171 ? -26.687 12.040 -4.272 1.00 42.25 171 THR A N 1
ATOM 1425 C CA . THR A 1 171 ? -27.192 11.391 -5.469 1.00 42.25 171 THR A CA 1
ATOM 1426 C C . THR A 1 171 ? -28.484 12.103 -5.837 1.00 42.25 171 THR A C 1
ATOM 1428 O O . THR A 1 171 ? -29.384 12.265 -5.009 1.00 42.25 171 THR A O 1
ATOM 1431 N N . GLN A 1 172 ? -28.558 12.608 -7.071 1.00 46.03 172 GLN A N 1
ATOM 1432 C CA . GLN A 1 172 ? -29.846 13.003 -7.620 1.00 46.03 172 GLN A CA 1
ATOM 1433 C C . GLN A 1 172 ? -30.763 11.789 -7.483 1.00 46.03 172 GLN A C 1
ATOM 1435 O O . GLN A 1 172 ? -30.352 10.668 -7.789 1.00 46.03 172 GLN A O 1
ATOM 1440 N N . SER A 1 173 ? -31.969 12.002 -6.958 1.00 46.22 173 SER A N 1
ATOM 1441 C CA . SER A 1 173 ? -32.964 10.944 -6.846 1.00 46.22 173 SER A CA 1
ATOM 1442 C C . SER A 1 173 ? -33.124 10.307 -8.221 1.00 46.22 173 SER A C 1
ATOM 1444 O O . SER A 1 173 ? -33.563 10.980 -9.158 1.00 46.22 173 SER A O 1
ATOM 1446 N N . PHE A 1 174 ? -32.745 9.036 -8.352 1.00 46.31 174 PHE A N 1
ATOM 1447 C CA . PHE A 1 174 ? -33.075 8.283 -9.549 1.00 46.31 174 PHE A CA 1
ATOM 1448 C C . PHE A 1 174 ? -34.595 8.360 -9.732 1.00 46.31 174 PHE A C 1
ATOM 1450 O O . PHE A 1 174 ? -35.321 8.225 -8.741 1.00 46.31 174 PHE A O 1
ATOM 1457 N N . PRO A 1 175 ? -35.099 8.615 -10.951 1.00 56.97 175 PRO A N 1
ATOM 1458 C CA . PRO A 1 175 ? -36.527 8.513 -11.192 1.00 56.97 175 PRO A CA 1
ATOM 1459 C C . PRO A 1 175 ? -36.981 7.124 -10.741 1.00 56.97 175 PRO A C 1
ATOM 1461 O O . PRO A 1 175 ? -36.333 6.127 -11.068 1.00 56.97 175 PRO A O 1
ATOM 1464 N N . GLU A 1 176 ? -38.057 7.065 -9.953 1.00 60.25 176 GLU A N 1
ATOM 1465 C CA . GLU A 1 176 ? -38.644 5.792 -9.539 1.00 60.25 176 GLU A CA 1
ATOM 1466 C C . GLU A 1 176 ? -38.841 4.917 -10.775 1.00 60.25 176 GLU A C 1
ATOM 1468 O O . GLU A 1 176 ? -39.517 5.307 -11.732 1.00 60.25 176 GLU A O 1
ATOM 1473 N N . PHE A 1 177 ? -38.232 3.734 -10.763 1.00 62.84 177 PHE A N 1
ATOM 1474 C CA . PHE A 1 177 ? -38.397 2.763 -11.828 1.00 62.84 177 PHE A CA 1
ATOM 1475 C C . PHE A 1 177 ? -39.856 2.294 -11.843 1.00 62.84 177 PHE A C 1
ATOM 1477 O O . PHE A 1 177 ? -40.259 1.429 -11.067 1.00 62.84 177 PHE A O 1
ATOM 1484 N N . ARG A 1 178 ? -40.671 2.869 -12.734 1.00 56.56 178 ARG A N 1
ATOM 1485 C CA . ARG A 1 178 ? -42.091 2.521 -12.904 1.00 56.56 178 ARG A CA 1
ATOM 1486 C C . ARG A 1 178 ? -42.295 1.317 -13.827 1.00 56.56 178 ARG A C 1
ATOM 1488 O O . ARG A 1 178 ? -43.201 1.327 -14.650 1.00 56.56 178 ARG A O 1
ATOM 1495 N N . GLY A 1 179 ? -41.466 0.282 -13.687 1.00 66.69 179 GLY A N 1
ATOM 1496 C CA . GLY A 1 179 ? -41.609 -0.982 -14.414 1.00 66.69 179 GLY A CA 1
ATOM 1497 C C . GLY A 1 179 ? -41.558 -0.867 -15.945 1.00 66.69 179 GLY A C 1
ATOM 1498 O O . GLY A 1 179 ? -41.491 0.210 -16.531 1.00 66.69 179 GLY A O 1
ATOM 1499 N N . PHE A 1 180 ? -41.598 -2.016 -16.617 1.00 68.19 180 PHE A N 1
ATOM 1500 C CA . PHE A 1 180 ? -41.812 -2.065 -18.061 1.00 68.19 180 PHE A CA 1
ATOM 1501 C C . PHE A 1 180 ? -43.314 -1.965 -18.333 1.00 68.19 180 PHE A C 1
ATOM 1503 O O . PHE A 1 180 ? -44.080 -2.835 -17.913 1.00 68.19 180 PHE A O 1
ATOM 1510 N N . GLN A 1 181 ? -43.748 -0.918 -19.036 1.00 62.44 181 GLN A N 1
ATOM 1511 C CA . GLN A 1 181 ? -45.096 -0.897 -19.596 1.00 62.44 181 GLN A CA 1
ATOM 1512 C C . GLN A 1 181 ? -45.185 -2.007 -20.645 1.00 62.44 181 GLN A C 1
ATOM 1514 O O . GLN A 1 181 ? -44.416 -2.028 -21.606 1.00 62.44 181 GLN A O 1
ATOM 1519 N N . ARG A 1 182 ? -46.103 -2.958 -20.440 1.00 52.62 182 ARG A N 1
ATOM 1520 C CA . ARG A 1 182 ? -46.445 -3.935 -21.474 1.00 52.62 182 ARG A CA 1
ATOM 1521 C C . ARG A 1 182 ? -46.991 -3.171 -22.675 1.00 52.62 182 ARG A C 1
ATOM 1523 O O . ARG A 1 182 ? -48.000 -2.480 -22.553 1.00 52.62 182 ARG A O 1
ATOM 1530 N N . ILE A 1 183 ? -46.328 -3.316 -23.816 1.00 55.06 183 ILE A N 1
ATOM 1531 C CA . ILE A 1 183 ? -46.903 -2.938 -25.103 1.00 55.06 183 ILE A CA 1
ATOM 1532 C C . ILE A 1 183 ? -48.093 -3.880 -25.301 1.00 55.06 183 ILE A C 1
ATOM 1534 O O . ILE A 1 183 ? -47.930 -5.098 -25.262 1.00 55.06 183 ILE A O 1
ATOM 1538 N N . SER A 1 184 ? -49.291 -3.307 -25.354 1.00 58.25 184 SER A N 1
ATOM 1539 C CA . SER A 1 184 ? -50.505 -4.038 -25.716 1.00 58.25 184 SER A CA 1
ATOM 1540 C C . SER A 1 184 ? -50.591 -3.999 -27.237 1.00 58.25 184 SER A C 1
ATOM 1542 O O . SER A 1 184 ? -50.415 -2.914 -27.793 1.00 58.25 184 SER A O 1
ATOM 1544 N N . ASP A 1 185 ? -50.789 -5.158 -27.864 1.00 59.28 185 ASP A N 1
ATOM 1545 C CA . ASP A 1 185 ? -51.002 -5.293 -29.313 1.00 59.28 185 ASP A CA 1
ATOM 1546 C C . ASP A 1 185 ? -52.233 -4.509 -29.803 1.00 59.28 185 ASP A C 1
ATOM 1548 O O . ASP A 1 185 ? -53.237 -4.443 -29.049 1.00 59.28 185 ASP A O 1
#

Organism: NCBI:txid2594042

Radius of gyration: 20.09 Å; Cα contacts (8 Å, |Δi|>4): 200; chains: 1; bounding box: 67×32×66 Å

Solvent-accessible surface area (backbone atoms only — not comparable to full-atom values): 11344 Å² total; per-residue (Å²): 110,71,70,55,55,52,48,54,56,50,63,72,54,54,53,58,41,34,28,40,38,36,26,38,56,81,83,53,49,71,46,45,68,47,68,72,41,94,66,80,77,63,65,69,58,54,41,50,50,48,55,52,52,52,51,50,47,59,70,70,38,90,48,97,78,62,73,76,85,48,69,50,83,55,95,73,38,29,42,40,49,34,76,46,71,55,70,94,93,48,76,39,36,30,22,40,33,38,27,55,67,82,61,61,65,70,58,55,50,56,49,39,42,52,50,45,52,52,50,43,73,77,37,47,76,55,62,74,66,60,81,81,77,43,70,84,44,54,70,50,51,60,54,59,50,52,48,34,75,42,44,81,69,59,73,81,66,82,87,77,91,80,84,74,74,83,74,81,74,79,71,74,80,72,78,78,83,80,72,82,78,78,83,76,132

Secondary structure (DSSP, 8-state):
-HHHHHHHHHHHT--SEEEEEEEETTT--EEEEEE-SS----HHHHHHHHHHHHHHHHHH-SSTTSPPP-EEE-SS-EEEEEEE--STTSPPEEEEEEE-S-S-HHHHHHHHHHHHHHHHHHHHHHHHT--S--GGGTTHHHHHHHHHHHHHHHTT-------PPPP------PPP---PPPPP-

Sequence (185 aa):
MRKAILREILTKNSIPFHSIYLIDGETGVEYVSKNYSENSYDVNVITGMFKALETFINHLAYSDKYEHLQEVNFNELRIVYERYNPAFGKKSLLCVGISKKDEDPKIEHAFLQKIVIDFYNVYEQVIQHFQGDVMPFQCFFNRLEEYQYNWNSDQKNPSFQGYSSPQIVKTQSFPEFRGFQRISD

Foldseek 3Di:
DVVVVVVVVLVVLADQFQKKWKAFPPPLHTLDMDGRDPDDDDSVVVSVVLVVVQVVQVVVPPDPPDDDDAWDDDDQWIKGKDWDDDPPPATIMMMITTGRPPDDSLLVNLLSNVLNVVLCVVCVVCRRVPPPDSVVSHVCVVVVVVCSRCVVVPVPDPPDDDDDDPPPPPPDPDPPCPDDDDDDD

pLDDT: mean 76.08, std 17.79, range [36.59, 95.81]